Protein AF-0000000080410271 (afdb_homodimer)

Foldseek 3Di:
DDPVVQVVVQVVVCVQAAFWFWADKDCPPDVQWMKTWTDDPHWIKIKIFRHDKAKPDDDPDGDSVVRVVRVVVRGRFGFHHWDADDQARWIWTATPVRIIMIFGLEDAQAKGMKMETDPDPDHPAWMWTRGYPRDIDTGGDPDD/DDPVVQVVVQVVVCVQAAFWFWADKDCPPDVQWMKTWTDDPHWIKIKIFRHDKAKPDDDPDGDSVVRVVRVVVRGRFGFHHWDADDQARWIWTATPVRIIMIFGLEDAQAKGMKMETDPDPDHPAWMWTRGYPRDIDTGGDPDD

pLDDT: mean 91.27, std 11.1, range [31.56, 98.75]

Sequence (288 aa):
MTRTEHLEATRILQHLFNASSFVGIDFGSGPNHHLLYFKRDGNESWLSIEGPWYVHSSGPSFNEDEQLHHLVGLRRERVRSVRLTEDNPNLELTFESGSVLFVNGYHEQYESWQAGDARPLGGEHFLLVAMPQGDLAVFAEDDVMTRTEHLEATRILQHLFNASSFVGIDFGSGPNHHLLYFKRDGNESWLSIEGPWYVHSSGPSFNEDEQLHHLVGLRRERVRSVRLTEDNPNLELTFESGSVLFVNGYHEQYESWQAGDARPLGGEHFLLVAMPQGDLAVFAEDDV

Structure (mmCIF, N/CA/C/O backbone):
data_AF-0000000080410271-model_v1
#
loop_
_entity.id
_entity.type
_entity.pdbx_description
1 polymer 'General stress protein FMN-binding split barrel domain-containing protein'
#
loop_
_atom_site.group_PDB
_atom_site.id
_atom_site.type_symbol
_atom_site.label_atom_id
_atom_site.label_alt_id
_atom_site.label_comp_id
_atom_site.label_asym_id
_atom_site.label_entity_id
_atom_site.label_seq_id
_atom_site.pdbx_PDB_ins_code
_atom_site.Cartn_x
_atom_site.Cartn_y
_atom_site.Cartn_z
_atom_site.occupancy
_atom_site.B_iso_or_equiv
_atom_site.auth_seq_id
_atom_site.auth_comp_id
_atom_site.auth_asym_id
_atom_site.auth_atom_id
_atom_site.pdbx_PDB_model_num
ATOM 1 N N . MET A 1 1 ? -4.219 25.422 17.594 1 85.56 1 MET A N 1
ATOM 2 C CA . MET A 1 1 ? -3.053 24.828 18.234 1 85.56 1 MET A CA 1
ATOM 3 C C . MET A 1 1 ? -2.115 25.906 18.766 1 85.56 1 MET A C 1
ATOM 5 O O . MET A 1 1 ? -1.96 26.969 18.141 1 85.56 1 MET A O 1
ATOM 9 N N . THR A 1 2 ? -1.475 25.578 19.984 1 87.56 2 THR A N 1
ATOM 10 C CA . THR A 1 2 ? -0.532 26.516 20.578 1 87.56 2 THR A CA 1
ATOM 11 C C . THR A 1 2 ? 0.815 26.453 19.859 1 87.56 2 THR A C 1
ATOM 13 O O . THR A 1 2 ? 1.094 25.5 19.125 1 87.56 2 THR A O 1
ATOM 16 N N . ARG A 1 3 ? 1.569 27.5 20.062 1 90 3 ARG A N 1
ATOM 17 C CA . ARG A 1 3 ? 2.898 27.547 19.453 1 90 3 ARG A CA 1
ATOM 18 C C . ARG A 1 3 ? 3.762 26.391 19.953 1 90 3 ARG A C 1
ATOM 20 O O . ARG A 1 3 ? 4.52 25.797 19.188 1 90 3 ARG A O 1
ATOM 27 N N . THR A 1 4 ? 3.648 26.109 21.219 1 89.81 4 THR A N 1
ATOM 28 C CA . THR A 1 4 ? 4.43 25.031 21.797 1 89.81 4 THR A CA 1
ATOM 29 C C . THR A 1 4 ? 4.031 23.688 21.172 1 89.81 4 THR A C 1
ATOM 31 O O . THR A 1 4 ? 4.891 22.875 20.828 1 89.81 4 THR A O 1
ATOM 34 N N . GLU A 1 5 ? 2.766 23.5 21.031 1 89.56 5 GLU A N 1
ATOM 35 C CA . GLU A 1 5 ? 2.262 22.281 20.391 1 89.56 5 GLU A CA 1
ATOM 36 C C . GLU A 1 5 ? 2.754 22.188 18.953 1 89.56 5 GLU A C 1
ATOM 38 O O . GLU A 1 5 ? 3.137 21.109 18.5 1 89.56 5 GLU A O 1
ATOM 43 N N . HIS A 1 6 ? 2.688 23.281 18.281 1 94.94 6 HIS A N 1
ATOM 44 C CA . HIS A 1 6 ? 3.123 23.328 16.891 1 94.94 6 HIS A CA 1
ATOM 45 C C . HIS A 1 6 ? 4.59 22.922 16.766 1 94.94 6 HIS A C 1
ATOM 47 O O . HIS A 1 6 ? 4.949 22.141 15.883 1 94.94 6 HIS A O 1
ATOM 53 N N . LEU A 1 7 ? 5.383 23.469 17.609 1 95.19 7 LEU A N 1
ATOM 54 C CA . LEU A 1 7 ? 6.809 23.172 17.562 1 95.19 7 LEU A CA 1
ATOM 55 C C . LEU A 1 7 ? 7.074 21.703 17.875 1 95.19 7 LEU A C 1
ATOM 57 O O . LEU A 1 7 ? 7.898 21.062 17.219 1 95.19 7 LEU A O 1
ATOM 61 N N . GLU A 1 8 ? 6.43 21.25 18.875 1 94.88 8 GLU A N 1
ATOM 62 C CA . GLU A 1 8 ? 6.582 19.844 19.234 1 94.88 8 GLU A CA 1
ATOM 63 C C . GLU A 1 8 ? 6.117 18.922 18.094 1 94.88 8 GLU A C 1
ATOM 65 O O . GLU A 1 8 ? 6.809 17.969 17.75 1 94.88 8 GLU A O 1
ATOM 70 N N . ALA A 1 9 ? 4.992 19.234 17.562 1 96.69 9 ALA A N 1
ATOM 71 C CA . ALA A 1 9 ? 4.445 18.438 16.453 1 96.69 9 ALA A CA 1
ATOM 72 C C . ALA A 1 9 ? 5.387 18.453 15.258 1 96.69 9 ALA A C 1
ATOM 74 O O . ALA A 1 9 ? 5.602 17.422 14.617 1 96.69 9 ALA A O 1
ATOM 75 N N . THR A 1 10 ? 5.902 19.609 14.961 1 97.31 10 THR A N 1
ATOM 76 C CA . THR A 1 10 ? 6.824 19.734 13.844 1 97.31 10 THR A CA 1
ATOM 77 C C . THR A 1 10 ? 8.047 18.844 14.039 1 97.31 10 THR A C 1
ATOM 79 O O . THR A 1 10 ? 8.469 18.156 13.109 1 97.31 10 THR A O 1
ATOM 82 N N . ARG A 1 11 ? 8.539 18.812 15.242 1 96.69 11 ARG A N 1
ATOM 83 C CA . ARG A 1 11 ? 9.695 17.984 15.547 1 96.69 11 ARG A CA 1
ATOM 84 C C . ARG A 1 11 ? 9.367 16.5 15.344 1 96.69 11 ARG A C 1
ATOM 86 O O . ARG A 1 11 ? 10.164 15.758 14.773 1 96.69 11 ARG A O 1
ATOM 93 N N . ILE A 1 12 ? 8.25 16.109 15.797 1 96.06 12 ILE A N 1
ATOM 94 C CA . ILE A 1 12 ? 7.832 14.719 15.68 1 96.06 12 ILE A CA 1
ATOM 95 C C . ILE A 1 12 ? 7.641 14.359 14.211 1 96.06 12 ILE A C 1
ATOM 97 O O . ILE A 1 12 ? 8.094 13.312 13.758 1 96.06 12 ILE A O 1
ATOM 101 N N . LEU A 1 13 ? 7.008 15.211 13.453 1 97.88 13 LEU A N 1
ATOM 102 C CA . LEU A 1 13 ? 6.77 14.969 12.039 1 97.88 13 LEU A CA 1
ATOM 103 C C . LEU A 1 13 ? 8.086 14.844 11.281 1 97.88 13 LEU A C 1
ATOM 105 O O . LEU A 1 13 ? 8.219 13.992 10.391 1 97.88 13 LEU A O 1
ATOM 109 N N . GLN A 1 14 ? 9 15.703 11.633 1 97.88 14 GLN A N 1
ATOM 110 C CA . GLN A 1 14 ? 10.312 15.617 11.016 1 97.88 14 GLN A CA 1
ATOM 111 C C . GLN A 1 14 ? 11 14.297 11.352 1 97.88 14 GLN A C 1
ATOM 113 O O . GLN A 1 14 ? 11.633 13.68 10.492 1 97.88 14 GLN A O 1
ATOM 118 N N . HIS A 1 15 ? 10.852 13.922 12.57 1 95.5 15 HIS A N 1
ATOM 119 C CA . HIS A 1 15 ? 11.406 12.641 12.992 1 95.5 15 HIS A CA 1
ATOM 120 C C . HIS A 1 15 ? 10.781 11.492 12.211 1 95.5 15 HIS A C 1
ATOM 122 O O . HIS A 1 15 ? 11.477 10.562 11.797 1 95.5 15 HIS A O 1
ATOM 128 N N . LEU A 1 16 ? 9.523 11.57 11.992 1 95.81 16 LEU A N 1
ATOM 129 C CA . LEU A 1 16 ? 8.781 10.492 11.344 1 95.81 16 LEU A CA 1
ATOM 130 C C . LEU A 1 16 ? 9.094 10.438 9.852 1 95.81 16 LEU A C 1
ATOM 132 O O . LEU A 1 16 ? 9.234 9.352 9.289 1 95.81 16 LEU A O 1
ATOM 136 N N . PHE A 1 17 ? 9.25 11.602 9.172 1 98.06 17 PHE A N 1
ATOM 137 C CA . PHE A 1 17 ? 9.109 11.547 7.719 1 98.06 17 PHE A CA 1
ATOM 138 C C . PHE A 1 17 ? 10.367 12.047 7.027 1 98.06 17 PHE A C 1
ATOM 140 O O . PHE A 1 17 ? 10.641 11.68 5.883 1 98.06 17 PHE A O 1
ATOM 147 N N . ASN A 1 18 ? 11.172 12.938 7.734 1 98 18 ASN A N 1
ATOM 148 C CA . ASN A 1 18 ? 12.383 13.406 7.066 1 98 18 ASN A CA 1
ATOM 149 C C . ASN A 1 18 ? 13.297 12.25 6.672 1 98 18 ASN A C 1
ATOM 151 O O . ASN A 1 18 ? 13.531 11.344 7.469 1 98 18 ASN A O 1
ATOM 155 N N . ALA A 1 19 ? 13.719 12.242 5.426 1 98.31 19 ALA A N 1
ATOM 156 C CA . ALA A 1 19 ? 14.656 11.289 4.844 1 98.31 19 ALA A CA 1
ATOM 157 C C . ALA A 1 19 ? 14.031 9.906 4.719 1 98.31 19 ALA A C 1
ATOM 159 O O . ALA A 1 19 ? 14.711 8.938 4.359 1 98.31 19 ALA A O 1
ATOM 160 N N . SER A 1 20 ? 12.773 9.766 5.098 1 97.88 20 SER A N 1
ATOM 161 C CA . SER A 1 20 ? 12.094 8.5 4.863 1 97.88 20 SER A CA 1
ATOM 162 C C . SER A 1 20 ? 11.602 8.391 3.42 1 97.88 20 SER A C 1
ATOM 164 O O . SER A 1 20 ? 11.422 9.398 2.744 1 97.88 20 SER A O 1
ATOM 166 N N . SER A 1 21 ? 11.445 7.184 2.934 1 98.44 21 SER A N 1
ATOM 167 C CA . SER A 1 21 ? 10.969 6.922 1.579 1 98.44 21 SER A CA 1
ATOM 168 C C . SER A 1 21 ? 9.516 6.477 1.581 1 98.44 21 SER A C 1
ATOM 170 O O . SER A 1 21 ? 9.094 5.715 2.455 1 98.44 21 SER A O 1
ATOM 172 N N . PHE A 1 22 ? 8.781 6.977 0.653 1 98.5 22 PHE A N 1
ATOM 173 C CA . PHE A 1 22 ? 7.418 6.504 0.443 1 98.5 22 PHE A CA 1
ATOM 174 C C . PHE A 1 22 ? 7.418 5.09 -0.128 1 98.5 22 PHE A C 1
ATOM 176 O O . PHE A 1 22 ? 7.859 4.871 -1.258 1 98.5 22 PHE A O 1
ATOM 183 N N . VAL A 1 23 ? 6.793 4.098 0.671 1 96.81 23 VAL A N 1
ATOM 184 C CA . VAL A 1 23 ? 7.059 2.719 0.272 1 96.81 23 VAL A CA 1
ATOM 185 C C . VAL A 1 23 ? 5.742 1.99 0.016 1 96.81 23 VAL A C 1
ATOM 187 O O . VAL A 1 23 ? 5.73 0.903 -0.565 1 96.81 23 VAL A O 1
ATOM 190 N N . GLY A 1 24 ? 4.645 2.604 0.423 1 96.75 24 GLY A N 1
ATOM 191 C CA . GLY A 1 24 ? 3.418 1.845 0.232 1 96.75 24 GLY A CA 1
ATOM 192 C C . GLY A 1 24 ? 2.166 2.652 0.514 1 96.75 24 GLY A C 1
ATOM 193 O O . GLY A 1 24 ? 2.242 3.756 1.06 1 96.75 24 GLY A O 1
ATOM 194 N N . ILE A 1 25 ? 1.014 2.012 0.131 1 97.12 25 ILE A N 1
ATOM 195 C CA . ILE A 1 25 ? -0.273 2.678 0.305 1 97.12 25 ILE A CA 1
ATOM 196 C C . ILE A 1 25 ? -1.363 1.637 0.552 1 97.12 25 ILE A C 1
ATOM 198 O O . ILE A 1 25 ? -1.35 0.56 -0.049 1 97.12 25 ILE A O 1
ATOM 202 N N . ASP A 1 26 ? -2.158 1.875 1.492 1 96.31 26 ASP A N 1
ATOM 203 C CA . ASP A 1 26 ? -3.479 1.271 1.634 1 96.31 26 ASP A CA 1
ATOM 204 C C . ASP A 1 26 ? -4.566 2.199 1.104 1 96.31 26 ASP A C 1
ATOM 206 O O . ASP A 1 26 ? -4.695 3.34 1.557 1 96.31 26 ASP A O 1
ATOM 210 N N . PHE A 1 27 ? -5.406 1.769 0.17 1 97.12 27 PHE A N 1
ATOM 211 C CA . PHE A 1 27 ? -6.352 2.607 -0.555 1 97.12 27 PHE A CA 1
ATOM 212 C C . PHE A 1 27 ? -7.59 2.883 0.289 1 97.12 27 PHE A C 1
ATOM 214 O O . PHE A 1 27 ? -8.422 3.717 -0.073 1 97.12 27 PHE A O 1
ATOM 221 N N . GLY A 1 28 ? -7.727 2.215 1.373 1 93.12 28 GLY A N 1
ATOM 222 C CA . GLY A 1 28 ? -8.922 2.367 2.193 1 93.12 28 GLY A CA 1
ATOM 223 C C . GLY A 1 28 ? -10.172 1.82 1.533 1 93.12 28 GLY A C 1
ATOM 224 O O . GLY A 1 28 ? -10.109 1.248 0.444 1 93.12 28 GLY A O 1
ATOM 225 N N . SER A 1 29 ? -11.25 2.02 2.203 1 92.38 29 SER A N 1
ATOM 226 C CA . SER A 1 29 ? -12.516 1.479 1.722 1 92.38 29 SER A CA 1
ATOM 227 C C . SER A 1 29 ? -13.141 2.389 0.67 1 92.38 29 SER A C 1
ATOM 229 O O . SER A 1 29 ? -14.07 1.989 -0.03 1 92.38 29 SER A O 1
ATOM 231 N N . GLY A 1 30 ? -12.625 3.551 0.573 1 93.38 30 GLY A N 1
ATOM 232 C CA . GLY A 1 30 ? -13.125 4.535 -0.372 1 93.38 30 GLY A CA 1
ATOM 233 C C . GLY A 1 30 ? -12.133 5.645 -0.659 1 93.38 30 GLY A C 1
ATOM 234 O O . GLY A 1 30 ? -11.016 5.637 -0.136 1 93.38 30 GLY A O 1
ATOM 235 N N . PRO A 1 31 ? -12.516 6.57 -1.487 1 92.94 31 PRO A N 1
ATOM 236 C CA . PRO A 1 31 ? -11.578 7.594 -1.953 1 92.94 31 PRO A CA 1
ATOM 237 C C . PRO A 1 31 ? -11.242 8.625 -0.875 1 92.94 31 PRO A C 1
ATOM 239 O O . PRO A 1 31 ? -10.352 9.461 -1.067 1 92.94 31 PRO A O 1
ATOM 242 N N . ASN A 1 32 ? -11.883 8.523 0.302 1 90.69 32 ASN A N 1
ATOM 243 C CA . ASN A 1 32 ? -11.711 9.562 1.307 1 90.69 32 ASN A CA 1
ATOM 244 C C . ASN A 1 32 ? -10.711 9.148 2.379 1 90.69 32 ASN A C 1
ATOM 246 O O . ASN A 1 32 ? -10.438 9.906 3.309 1 90.69 32 ASN A O 1
ATOM 250 N N . HIS A 1 33 ? -10.211 8.031 2.264 1 95.12 33 HIS A N 1
ATOM 251 C CA . HIS A 1 33 ? -9.25 7.555 3.256 1 95.12 33 HIS A CA 1
ATOM 252 C C . HIS A 1 33 ? -8.109 6.797 2.596 1 95.12 33 HIS A C 1
ATOM 254 O O . HIS A 1 33 ? -8.336 5.855 1.83 1 95.12 33 HIS A O 1
ATOM 260 N N . HIS A 1 34 ? -6.895 7.188 2.881 1 96.81 34 HIS A N 1
ATOM 261 C CA . HIS A 1 34 ? -5.684 6.512 2.42 1 96.81 34 HIS A CA 1
ATOM 262 C C . HIS A 1 34 ? -4.648 6.418 3.535 1 96.81 34 HIS A C 1
ATOM 264 O O . HIS A 1 34 ? -4.512 7.344 4.34 1 96.81 34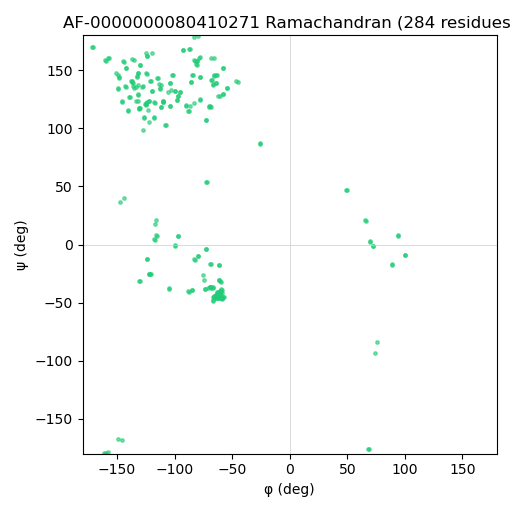 HIS A O 1
ATOM 270 N N . LEU A 1 35 ? -4.031 5.348 3.58 1 96.62 35 LEU A N 1
ATOM 271 C CA . LEU A 1 35 ? -2.912 5.156 4.496 1 96.62 35 LEU A CA 1
ATOM 272 C C . LEU A 1 35 ? -1.601 5.023 3.73 1 96.62 35 LEU A C 1
ATOM 274 O O . LEU A 1 35 ? -1.47 4.156 2.861 1 96.62 35 LEU A O 1
ATOM 278 N N . LEU A 1 36 ? -0.707 5.938 3.982 1 97.06 36 LEU A N 1
ATOM 279 C CA . LEU A 1 36 ? 0.602 5.93 3.338 1 97.06 36 LEU A CA 1
ATOM 280 C C . LEU A 1 36 ? 1.67 5.387 4.281 1 97.06 36 LEU A C 1
ATOM 282 O O . LEU A 1 36 ? 1.647 5.676 5.48 1 97.06 36 LEU A O 1
ATOM 286 N N . TYR A 1 37 ? 2.633 4.699 3.719 1 96.12 37 TYR A N 1
ATOM 287 C CA . TYR A 1 37 ? 3.705 4.102 4.508 1 96.12 37 TYR A CA 1
ATOM 288 C C . TYR A 1 37 ? 5.066 4.625 4.062 1 96.12 37 TYR A C 1
ATOM 290 O O . TYR A 1 37 ? 5.32 4.77 2.863 1 96.12 37 TYR A O 1
ATOM 298 N N . PHE A 1 38 ? 5.879 4.84 5.078 1 96.81 38 PHE A N 1
ATOM 299 C CA . PHE A 1 38 ? 7.234 5.332 4.867 1 96.81 38 PHE A CA 1
ATOM 300 C C . PHE A 1 38 ? 8.242 4.484 5.629 1 96.81 38 PHE A C 1
ATOM 302 O O . PHE A 1 38 ? 7.898 3.842 6.621 1 96.81 38 PHE A O 1
ATOM 309 N N . LYS A 1 39 ? 9.445 4.496 5.105 1 95.81 39 LYS A N 1
ATOM 310 C CA . LYS A 1 39 ? 10.5 3.709 5.734 1 95.81 39 LYS A CA 1
ATOM 311 C C . LYS A 1 39 ? 11.836 4.445 5.68 1 95.81 39 LYS A C 1
ATOM 313 O O . LYS A 1 39 ? 12.172 5.059 4.664 1 95.81 39 LYS A O 1
ATOM 318 N N . ARG A 1 40 ? 12.477 4.395 6.777 1 95.06 40 ARG A N 1
ATOM 319 C CA . ARG A 1 40 ? 13.844 4.902 6.871 1 95.06 40 ARG A CA 1
ATOM 320 C C . ARG A 1 40 ? 14.711 3.992 7.738 1 95.06 40 ARG A C 1
ATOM 322 O O . ARG A 1 40 ? 14.477 3.871 8.945 1 95.06 40 ARG A O 1
ATOM 329 N N . ASP A 1 41 ? 15.68 3.377 7.227 1 90.75 41 ASP A N 1
ATOM 330 C CA . ASP A 1 41 ? 16.641 2.559 7.953 1 90.75 41 ASP A CA 1
ATOM 331 C C . ASP A 1 41 ? 15.938 1.567 8.875 1 90.75 41 ASP A C 1
ATOM 333 O O . ASP A 1 41 ? 16.25 1.482 10.062 1 90.75 41 ASP A O 1
ATOM 337 N N . GLY A 1 42 ? 14.961 0.897 8.375 1 86.12 42 GLY A N 1
ATOM 338 C CA . GLY A 1 42 ? 14.281 -0.141 9.133 1 86.12 42 GLY A CA 1
ATOM 339 C C . GLY A 1 42 ? 13.125 0.387 9.961 1 86.12 42 GLY A C 1
ATOM 340 O O . GLY A 1 42 ? 12.281 -0.386 10.43 1 86.12 42 GLY A O 1
ATOM 341 N N . ASN A 1 43 ? 13.117 1.692 10.172 1 89.38 43 ASN A N 1
ATOM 342 C CA . ASN A 1 43 ? 12.008 2.305 10.898 1 89.38 43 ASN A CA 1
ATOM 343 C C . ASN A 1 43 ? 10.844 2.635 9.969 1 89.38 43 ASN A C 1
ATOM 345 O O . ASN A 1 43 ? 11.047 3.084 8.844 1 89.38 43 ASN A O 1
ATOM 349 N N . GLU A 1 44 ? 9.633 2.367 10.516 1 92.31 44 GLU A N 1
ATOM 350 C CA . GLU A 1 44 ? 8.453 2.609 9.695 1 92.31 44 GLU A CA 1
ATOM 351 C C . GLU A 1 44 ? 7.594 3.727 10.281 1 92.31 44 GLU A C 1
ATOM 353 O O . GLU A 1 44 ? 7.543 3.908 11.5 1 92.31 44 GLU A O 1
ATOM 358 N N . SER A 1 45 ? 7.043 4.496 9.477 1 95.06 45 SER A N 1
ATOM 359 C CA . SER A 1 45 ? 6.062 5.516 9.828 1 95.06 45 SER A CA 1
ATOM 360 C C . SER A 1 45 ? 4.887 5.516 8.859 1 95.06 45 SER A C 1
ATOM 362 O O . SER A 1 45 ? 4.965 4.914 7.785 1 95.06 45 SER A O 1
ATOM 364 N N . TRP A 1 46 ? 3.811 6.074 9.352 1 96.5 46 TRP A N 1
ATOM 365 C CA . TRP A 1 46 ? 2.623 6.055 8.5 1 96.5 46 TRP A CA 1
ATOM 366 C C . TRP A 1 46 ? 1.841 7.355 8.625 1 96.5 46 TRP A C 1
ATOM 368 O O . TRP A 1 46 ? 1.998 8.094 9.602 1 96.5 46 TRP A O 1
ATOM 378 N N . LEU A 1 47 ? 1.154 7.691 7.594 1 96.88 47 LEU A N 1
ATOM 379 C CA . LEU A 1 47 ? 0.252 8.836 7.492 1 96.88 47 LEU A CA 1
ATOM 380 C C . LEU A 1 47 ? -1.13 8.398 7.02 1 96.88 47 LEU A C 1
ATOM 382 O O . LEU A 1 47 ? -1.28 7.91 5.895 1 96.88 47 LEU A O 1
ATOM 386 N N . SER A 1 48 ? -2.088 8.453 7.938 1 96.25 48 SER A N 1
ATOM 387 C CA . SER A 1 48 ? -3.484 8.195 7.594 1 96.25 48 SER A CA 1
ATOM 388 C C . SER A 1 48 ? -4.195 9.484 7.188 1 96.25 48 SER A C 1
ATOM 390 O O . SER A 1 48 ? -4.293 10.422 7.977 1 96.25 48 SER A O 1
ATOM 392 N N . ILE A 1 49 ? -4.676 9.5 5.984 1 97.06 49 ILE A N 1
ATOM 393 C CA . ILE A 1 49 ? -5.293 10.711 5.457 1 97.06 49 ILE A CA 1
ATOM 394 C C . ILE A 1 49 ? -6.801 10.508 5.32 1 97.06 49 ILE A C 1
ATOM 396 O O . ILE A 1 49 ? -7.246 9.586 4.637 1 97.06 49 ILE A O 1
ATOM 400 N N . GLU A 1 50 ? -7.648 11.305 5.922 1 93.88 50 GLU A N 1
ATOM 401 C CA . GLU A 1 50 ? -9.102 11.188 5.902 1 93.88 50 GLU A CA 1
ATOM 402 C C . GLU A 1 50 ? -9.742 12.398 5.23 1 93.88 50 GLU A C 1
ATOM 404 O O . GLU A 1 50 ? -10.953 12.609 5.344 1 93.88 50 GLU A O 1
ATOM 409 N N . GLY A 1 51 ? -9.055 13.156 4.488 1 83.06 51 GLY A N 1
ATOM 410 C CA . GLY A 1 51 ? -9.508 14.336 3.768 1 83.06 51 GLY A CA 1
ATOM 411 C C . GLY A 1 51 ? -8.805 14.531 2.439 1 83.06 51 GLY A C 1
ATOM 412 O O . GLY A 1 51 ? -8.203 13.594 1.903 1 83.06 51 GLY A O 1
ATOM 413 N N . PRO A 1 52 ? -9.008 15.688 1.885 1 86.75 52 PRO A N 1
ATOM 414 C CA . PRO A 1 52 ? -8.375 15.953 0.59 1 86.75 52 PRO A CA 1
ATOM 415 C C . PRO A 1 52 ? -6.855 16.047 0.682 1 86.75 52 PRO A C 1
ATOM 417 O O . PRO A 1 52 ? -6.316 16.484 1.699 1 86.75 52 PRO A O 1
ATOM 420 N N . TRP A 1 53 ? -6.254 15.531 -0.279 1 94.5 53 TRP A N 1
ATOM 421 C CA . TRP A 1 53 ? -4.809 15.656 -0.455 1 94.5 53 TRP A CA 1
ATOM 422 C C . TRP A 1 53 ? -4.449 15.773 -1.933 1 94.5 53 TRP A C 1
ATOM 424 O O . TRP A 1 53 ? -5.258 15.438 -2.803 1 94.5 53 TRP A O 1
ATOM 434 N N . TYR A 1 54 ? -3.289 16.344 -2.221 1 94.62 54 TYR A N 1
ATOM 435 C CA . TYR A 1 54 ? -2.857 16.438 -3.611 1 94.62 54 TYR A CA 1
ATOM 436 C C . TYR A 1 54 ? -1.338 16.391 -3.715 1 94.62 54 TYR A C 1
ATOM 438 O O . TYR A 1 54 ? -0.636 16.781 -2.777 1 94.62 54 TYR A O 1
ATOM 446 N N . VAL A 1 55 ? -0.993 15.781 -4.789 1 93.69 55 VAL A N 1
ATOM 447 C CA . VAL A 1 55 ? 0.394 15.883 -5.23 1 93.69 55 VAL A CA 1
ATOM 448 C C . VAL A 1 55 ? 0.494 16.859 -6.395 1 93.69 55 VAL A C 1
ATOM 450 O O . VAL A 1 55 ? -0.238 16.75 -7.379 1 93.69 55 VAL A O 1
ATOM 453 N N . HIS A 1 56 ? 1.51 17.875 -6.402 1 82.56 56 HIS A N 1
ATOM 454 C CA . HIS A 1 56 ? 1.719 18.922 -7.391 1 82.56 56 HIS A CA 1
ATOM 455 C C . HIS A 1 56 ? 0.663 20.016 -7.266 1 82.56 56 HIS A C 1
ATOM 457 O O . HIS A 1 56 ? 0.916 21.062 -6.664 1 82.56 56 HIS A O 1
ATOM 463 N N . SER A 1 57 ? -0.388 19.891 -8.016 1 73.12 57 SER A N 1
ATOM 464 C CA . SER A 1 57 ? -1.364 20.969 -7.918 1 73.12 57 SER A CA 1
ATOM 465 C C . SER A 1 57 ? -2.775 20.422 -7.73 1 73.12 57 SER A C 1
ATOM 467 O O . SER A 1 57 ? -3.064 19.281 -8.109 1 73.12 57 SER A O 1
ATOM 469 N N . SER A 1 58 ? -3.426 21.156 -6.801 1 66.5 58 SER A N 1
ATOM 470 C CA . SER A 1 58 ? -4.812 20.812 -6.516 1 66.5 58 SER A CA 1
ATOM 471 C C . SER A 1 58 ? -5.766 21.453 -7.516 1 66.5 58 SER A C 1
ATOM 473 O O . SER A 1 58 ? -5.586 22.625 -7.887 1 66.5 58 SER A O 1
ATOM 475 N N . GLY A 1 59 ? -6.449 20.625 -8.109 1 68.56 59 GLY A N 1
ATOM 476 C CA . GLY A 1 59 ? -7.582 21.125 -8.859 1 68.56 59 GLY A CA 1
ATOM 477 C C . GLY A 1 59 ? -8.789 21.422 -7.996 1 68.56 59 GLY A C 1
ATOM 478 O O . GLY A 1 59 ? -8.727 21.297 -6.773 1 68.56 59 GLY A O 1
ATOM 479 N N . PRO A 1 60 ? -9.82 21.891 -8.648 1 69.81 60 PRO A N 1
ATOM 480 C CA . PRO A 1 60 ? -11.023 22.281 -7.91 1 69.81 60 PRO A CA 1
ATOM 481 C C . PRO A 1 60 ? -11.633 21.125 -7.121 1 69.81 60 PRO A C 1
ATOM 483 O O . PRO A 1 60 ? -12.203 21.328 -6.047 1 69.81 60 PRO A O 1
ATOM 486 N N . SER A 1 61 ? -11.555 20.047 -7.762 1 81.44 61 SER A N 1
ATOM 487 C CA . SER A 1 61 ? -12.086 18.875 -7.078 1 81.44 61 SER A CA 1
ATOM 488 C C . SER A 1 61 ? -11.039 17.766 -6.98 1 81.44 61 SER A C 1
ATOM 490 O O . SER A 1 61 ? -10.18 17.641 -7.852 1 81.44 61 SER A O 1
ATOM 492 N N . PHE A 1 62 ? -11.227 17.125 -5.895 1 84.94 62 PHE A N 1
ATOM 493 C CA . PHE A 1 62 ? -10.32 16 -5.695 1 84.94 62 PHE A CA 1
ATOM 494 C C . PHE A 1 62 ? -10.625 14.891 -6.684 1 84.94 62 PHE A C 1
ATOM 496 O O . PHE A 1 62 ? -11.758 14.414 -6.766 1 84.94 62 PHE A O 1
ATOM 503 N N . ASN A 1 63 ? -9.68 14.555 -7.5 1 91.31 63 ASN A N 1
ATOM 504 C CA . ASN A 1 63 ? -9.719 13.406 -8.398 1 91.31 63 ASN A CA 1
ATOM 505 C C . ASN A 1 63 ? -8.766 12.305 -7.941 1 91.31 63 ASN A C 1
ATOM 507 O O . ASN A 1 63 ? -7.551 12.422 -8.109 1 91.31 63 ASN A O 1
ATOM 511 N N . GLU A 1 64 ? -9.297 11.258 -7.344 1 94 64 GLU A N 1
ATOM 512 C CA . GLU A 1 64 ? -8.492 10.211 -6.723 1 94 64 GLU A CA 1
ATOM 513 C C . GLU A 1 64 ? -7.531 9.586 -7.727 1 94 64 GLU A C 1
ATOM 515 O O . GLU A 1 64 ? -6.355 9.375 -7.418 1 94 64 GLU A O 1
ATOM 520 N N . ASP A 1 65 ? -8.055 9.258 -9 1 93.62 65 ASP A N 1
ATOM 521 C CA . ASP A 1 65 ? -7.223 8.586 -10 1 93.62 65 ASP A CA 1
ATOM 522 C C . ASP A 1 65 ? -5.992 9.43 -10.344 1 93.62 65 ASP A C 1
ATOM 524 O O . ASP A 1 65 ? -4.875 8.914 -10.375 1 93.62 65 ASP A O 1
ATOM 528 N N . GLU A 1 66 ? -6.266 10.578 -10.523 1 92.88 66 GLU A N 1
ATOM 529 C CA . GLU A 1 66 ? -5.18 11.484 -10.891 1 92.88 66 GLU A CA 1
ATOM 530 C C . GLU A 1 66 ? -4.176 11.625 -9.75 1 92.88 66 GLU A C 1
ATOM 532 O O . GLU A 1 66 ? -2.963 11.57 -9.969 1 92.88 66 GLU A O 1
ATOM 537 N N . GLN A 1 67 ? -4.688 11.812 -8.531 1 95.19 67 GLN A N 1
ATOM 538 C CA . GLN A 1 67 ? -3.807 12.039 -7.395 1 95.19 67 GLN A CA 1
ATOM 539 C C . GLN A 1 67 ? -3.016 10.781 -7.051 1 95.19 67 GLN A C 1
ATOM 541 O O . GLN A 1 67 ? -1.832 10.859 -6.715 1 95.19 67 GLN A O 1
ATOM 546 N N . LEU A 1 68 ? -3.643 9.641 -7.199 1 96.19 68 LEU A N 1
ATOM 547 C CA . LEU A 1 68 ? -2.934 8.391 -6.961 1 96.19 68 LEU A CA 1
ATOM 548 C C . LEU A 1 68 ? -1.842 8.18 -8 1 96.19 68 LEU A C 1
ATOM 550 O O . LEU A 1 68 ? -0.773 7.648 -7.691 1 96.19 68 LEU A O 1
ATOM 554 N N . HIS A 1 69 ? -2.131 8.586 -9.234 1 94.81 69 HIS A N 1
ATOM 555 C CA . HIS A 1 69 ? -1.107 8.484 -10.273 1 94.81 69 HIS A CA 1
ATOM 556 C C . HIS A 1 69 ? 0.133 9.289 -9.898 1 94.81 69 HIS A C 1
ATOM 558 O O . HIS A 1 69 ? 1.255 8.781 -9.984 1 94.81 69 HIS A O 1
ATOM 564 N N . HIS A 1 70 ? -0.097 10.461 -9.445 1 95.44 70 HIS A N 1
ATOM 565 C CA . HIS A 1 70 ? 1.016 11.312 -9.031 1 95.44 70 HIS A CA 1
ATOM 566 C C . HIS A 1 70 ? 1.731 10.727 -7.816 1 95.44 70 HIS A C 1
ATOM 568 O O . HIS A 1 70 ? 2.963 10.703 -7.77 1 95.44 70 HIS A O 1
ATOM 574 N N . LEU A 1 71 ? 0.976 10.289 -6.879 1 97 71 LEU A N 1
ATOM 575 C CA . LEU A 1 71 ? 1.544 9.781 -5.637 1 97 71 LEU A CA 1
ATOM 576 C C . LEU A 1 71 ? 2.393 8.539 -5.895 1 97 71 LEU A C 1
ATOM 578 O O . LEU A 1 71 ? 3.506 8.422 -5.375 1 97 71 LEU A O 1
ATOM 582 N N . VAL A 1 72 ? 1.849 7.633 -6.688 1 96.81 72 VAL A N 1
ATOM 583 C CA . VAL A 1 72 ? 2.576 6.41 -7.016 1 96.81 72 VAL A CA 1
ATOM 584 C C . VAL A 1 72 ? 3.869 6.762 -7.75 1 96.81 72 VAL A C 1
ATOM 586 O O . VAL A 1 72 ? 4.883 6.078 -7.59 1 96.81 72 VAL A O 1
ATOM 589 N N . GLY A 1 73 ? 3.824 7.84 -8.469 1 96.75 73 GLY A N 1
ATOM 590 C CA . GLY A 1 73 ? 5.035 8.328 -9.109 1 96.75 73 GLY A CA 1
ATOM 591 C C . GLY A 1 73 ? 6.129 8.688 -8.125 1 96.75 73 GLY A C 1
ATOM 592 O O . GLY A 1 73 ? 7.297 8.797 -8.492 1 96.75 73 GLY A O 1
ATOM 593 N N . LEU A 1 74 ? 5.781 8.859 -6.895 1 97.88 74 LEU A N 1
ATOM 594 C CA . LEU A 1 74 ? 6.734 9.242 -5.859 1 97.88 74 LEU A CA 1
ATOM 595 C C . LEU A 1 74 ? 7.223 8.016 -5.09 1 97.88 74 LEU A C 1
ATOM 597 O O . LEU A 1 74 ? 7.973 8.141 -4.121 1 97.88 74 LEU A O 1
ATOM 601 N N . ARG A 1 75 ? 6.867 6.82 -5.523 1 98.38 75 ARG A N 1
ATOM 602 C CA . ARG A 1 75 ? 7.242 5.594 -4.824 1 98.38 75 ARG A CA 1
ATOM 603 C C . ARG A 1 75 ? 8.75 5.52 -4.625 1 98.38 75 ARG A C 1
ATOM 605 O O . ARG A 1 75 ? 9.523 5.871 -5.523 1 98.38 75 ARG A O 1
ATOM 612 N N . ARG A 1 76 ? 9.18 5.191 -3.518 1 98.31 76 ARG A N 1
ATOM 613 C CA . ARG A 1 76 ? 10.562 4.957 -3.105 1 98.31 76 ARG A CA 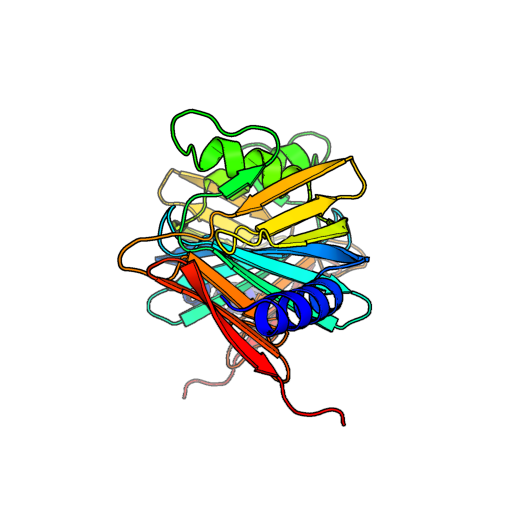1
ATOM 614 C C . ARG A 1 76 ? 11.336 6.27 -3.016 1 98.31 76 ARG A C 1
ATOM 616 O O . ARG A 1 76 ? 12.523 6.273 -2.672 1 98.31 76 ARG A O 1
ATOM 623 N N . GLU A 1 77 ? 10.664 7.398 -3.344 1 98.31 77 GLU A N 1
ATOM 624 C CA . GLU A 1 77 ? 11.352 8.68 -3.225 1 98.31 77 GLU A CA 1
ATOM 625 C C . GLU A 1 77 ? 11.414 9.141 -1.771 1 98.31 77 GLU A C 1
ATOM 627 O O . GLU A 1 77 ? 10.461 8.953 -1.015 1 98.31 77 GLU A O 1
ATOM 632 N N . ARG A 1 78 ? 12.508 9.773 -1.441 1 98.56 78 ARG A N 1
ATOM 633 C CA . ARG A 1 78 ? 12.719 10.227 -0.072 1 98.56 78 ARG A CA 1
ATOM 634 C C . ARG A 1 78 ? 12.062 11.586 0.163 1 98.56 78 ARG A C 1
ATOM 636 O O . ARG A 1 78 ? 12.07 12.445 -0.721 1 98.56 78 ARG A O 1
ATOM 643 N N . VAL A 1 79 ? 11.578 11.758 1.381 1 98.75 79 VAL A N 1
ATOM 644 C CA . VAL A 1 79 ? 11.078 13.055 1.822 1 98.75 79 VAL A CA 1
ATOM 645 C C . VAL A 1 79 ? 12.25 13.969 2.182 1 98.75 79 VAL A C 1
ATOM 647 O O . VAL A 1 79 ? 13.094 13.609 3.008 1 98.75 79 VAL A O 1
ATOM 650 N N . ARG A 1 80 ? 12.266 15.102 1.551 1 98.69 80 ARG A N 1
ATOM 651 C CA . ARG A 1 80 ? 13.32 16.078 1.806 1 98.69 80 ARG A CA 1
ATOM 652 C C . ARG A 1 80 ? 12.977 16.953 3.016 1 98.69 80 ARG A C 1
ATOM 654 O O . ARG A 1 80 ? 13.859 17.266 3.816 1 98.69 80 ARG A O 1
ATOM 661 N N . SER A 1 81 ? 11.719 17.312 3.141 1 98.38 81 SER A N 1
ATOM 662 C CA . SER A 1 81 ? 11.344 18.188 4.246 1 98.38 81 SER A CA 1
ATOM 663 C C . SER A 1 81 ? 9.859 18.062 4.574 1 98.38 81 SER A C 1
ATOM 665 O O . SER A 1 81 ? 9.078 17.562 3.76 1 98.38 81 SER A O 1
ATOM 667 N N . VAL A 1 82 ? 9.547 18.484 5.77 1 98.38 82 VAL A N 1
ATOM 668 C CA . VAL A 1 82 ? 8.18 18.438 6.289 1 98.38 82 VAL A CA 1
ATOM 669 C C . VAL A 1 82 ? 7.785 19.828 6.816 1 98.38 82 VAL A C 1
ATOM 671 O O . VAL A 1 82 ? 8.578 20.484 7.488 1 98.38 82 VAL A O 1
ATOM 674 N N . ARG A 1 83 ? 6.562 20.203 6.457 1 97.56 83 ARG A N 1
ATOM 675 C CA . ARG A 1 83 ? 6.043 21.484 6.957 1 97.56 83 ARG A CA 1
ATOM 676 C C . ARG A 1 83 ? 4.637 21.312 7.52 1 97.56 83 ARG A C 1
ATOM 678 O O . ARG A 1 83 ? 3.783 20.688 6.891 1 97.56 83 ARG A O 1
ATOM 685 N N . LEU A 1 84 ? 4.422 21.781 8.711 1 97.81 84 LEU A N 1
ATOM 686 C CA . LEU A 1 84 ? 3.117 21.891 9.352 1 97.81 84 LEU A CA 1
ATOM 687 C C . LEU A 1 84 ? 2.705 23.359 9.484 1 97.81 84 LEU A C 1
ATOM 689 O O . LEU A 1 84 ? 3.43 24.156 10.07 1 97.81 84 LEU A O 1
ATOM 693 N N . THR A 1 85 ? 1.567 23.703 8.938 1 95.06 85 THR A N 1
ATOM 694 C CA . THR A 1 85 ? 1.179 25.094 8.992 1 95.06 85 THR A CA 1
ATOM 695 C C . THR A 1 85 ? 0.577 25.438 10.352 1 95.06 85 THR A C 1
ATOM 697 O O . THR A 1 85 ? -0.033 24.594 11 1 95.06 85 THR A O 1
ATOM 700 N N . GLU A 1 86 ? 0.572 26.719 10.773 1 89.44 86 GLU A N 1
ATOM 701 C CA . GLU A 1 86 ? 0.207 27.156 12.117 1 89.44 86 GLU A CA 1
ATOM 702 C C . GLU A 1 86 ? -1.296 27.391 12.234 1 89.44 86 GLU A C 1
ATOM 704 O O . GLU A 1 86 ? -1.899 27.094 13.266 1 89.44 86 GLU A O 1
ATOM 709 N N . ASP A 1 87 ? -1.879 27.953 11.266 1 89.88 87 ASP A N 1
ATOM 710 C CA . ASP A 1 87 ? -3.295 28.297 11.352 1 89.88 87 ASP A CA 1
ATOM 711 C C . ASP A 1 87 ? -4.164 27.047 11.406 1 89.88 87 ASP A C 1
ATOM 713 O O . ASP A 1 87 ? -5.074 26.953 12.234 1 89.88 87 ASP A O 1
ATOM 717 N N . ASN A 1 88 ? -3.898 26.141 10.539 1 92.94 88 ASN A N 1
ATOM 718 C CA . ASN A 1 88 ? -4.465 24.797 10.508 1 92.94 88 ASN A CA 1
ATOM 719 C C . ASN A 1 88 ? -3.385 23.734 10.305 1 92.94 88 ASN A C 1
ATOM 721 O O . ASN A 1 88 ? -2.359 24 9.68 1 92.94 88 ASN A O 1
ATOM 725 N N . PRO A 1 89 ? -3.576 22.625 10.938 1 95.75 89 PRO A N 1
ATOM 726 C CA . PRO A 1 89 ? -2.51 21.625 10.828 1 95.75 89 PRO A CA 1
ATOM 727 C C . PRO A 1 89 ? -2.438 20.984 9.445 1 95.75 89 PRO A C 1
ATOM 729 O O . PRO A 1 89 ? -2.48 19.75 9.328 1 95.75 89 PRO A O 1
ATOM 732 N N . ASN A 1 90 ? -2.346 21.812 8.406 1 96.12 90 ASN A N 1
ATOM 733 C CA . ASN A 1 90 ? -1.996 21.297 7.086 1 96.12 90 ASN A CA 1
ATOM 734 C C . ASN A 1 90 ? -0.588 20.719 7.07 1 96.12 90 ASN A C 1
ATOM 736 O O . ASN A 1 90 ? 0.33 21.266 7.676 1 96.12 90 ASN A O 1
ATOM 740 N N . LEU A 1 91 ? -0.541 19.641 6.391 1 97.06 91 LEU A N 1
ATOM 741 C CA . LEU A 1 91 ? 0.748 18.969 6.301 1 97.06 91 LEU A CA 1
ATOM 742 C C . LEU A 1 91 ? 1.284 19.016 4.875 1 97.06 91 LEU A C 1
ATOM 744 O O . LEU A 1 91 ? 0.536 18.797 3.918 1 97.06 91 LEU A O 1
ATOM 748 N N . GLU A 1 92 ? 2.572 19.359 4.758 1 97.25 92 GLU A N 1
ATOM 749 C CA . GLU A 1 92 ? 3.262 19.297 3.473 1 97.25 92 GLU A CA 1
ATOM 750 C C . GLU A 1 92 ? 4.52 18.438 3.559 1 97.25 92 GLU A C 1
ATOM 752 O O . GLU A 1 92 ? 5.395 18.688 4.391 1 97.25 92 GLU A O 1
ATOM 757 N N . LEU A 1 93 ? 4.586 17.453 2.809 1 98.38 93 LEU A N 1
ATOM 758 C CA . LEU A 1 93 ? 5.816 16.688 2.611 1 98.38 93 LEU A CA 1
ATOM 759 C C . LEU A 1 93 ? 6.449 17.016 1.263 1 98.38 93 LEU A C 1
ATOM 761 O O . LEU A 1 93 ? 5.82 16.828 0.217 1 98.38 93 LEU A O 1
ATOM 765 N N . THR A 1 94 ? 7.66 17.531 1.258 1 98.31 94 THR A N 1
ATOM 766 C CA . THR A 1 94 ? 8.414 17.781 0.036 1 98.31 94 THR A CA 1
ATOM 767 C C . THR A 1 94 ? 9.391 16.641 -0.247 1 98.31 94 THR A C 1
ATOM 769 O O . THR A 1 94 ? 10.18 16.266 0.619 1 98.31 94 THR A O 1
ATOM 772 N N . PHE A 1 95 ? 9.297 16.141 -1.456 1 98.44 95 PHE A N 1
ATOM 773 C CA . PHE A 1 95 ? 10.164 15.031 -1.845 1 98.44 95 PHE A CA 1
ATOM 774 C C . PHE A 1 95 ? 11.438 15.547 -2.5 1 98.44 95 PHE A C 1
ATOM 776 O O . PHE A 1 95 ? 11.539 16.734 -2.818 1 98.44 95 PHE A O 1
ATOM 783 N N . GLU A 1 96 ? 12.352 14.68 -2.643 1 98.12 96 GLU A N 1
ATOM 784 C CA . GLU A 1 96 ? 13.641 15.055 -3.213 1 98.12 96 GLU A CA 1
ATOM 785 C C . GLU A 1 96 ? 13.484 15.602 -4.629 1 98.12 96 GLU A C 1
ATOM 787 O O . GLU A 1 96 ? 14.25 16.469 -5.055 1 98.12 96 GLU A O 1
ATOM 792 N N . SER A 1 97 ? 12.531 15.141 -5.367 1 96.31 97 SER A N 1
ATOM 793 C CA . SER A 1 97 ? 12.258 15.609 -6.723 1 96.31 97 SER A CA 1
ATOM 794 C C . SER A 1 97 ? 11.727 17.031 -6.719 1 96.31 97 SER A C 1
ATOM 796 O O . SER A 1 97 ? 11.68 17.688 -7.762 1 96.31 97 SER A O 1
ATOM 798 N N . GLY A 1 98 ? 11.289 17.5 -5.605 1 96.81 98 GLY A N 1
ATOM 799 C CA . GLY A 1 98 ? 10.633 18.797 -5.504 1 96.81 98 GLY A CA 1
ATOM 800 C C . GLY A 1 98 ? 9.117 18.703 -5.457 1 96.81 98 GLY A C 1
ATOM 801 O O . GLY A 1 98 ? 8.438 19.688 -5.156 1 96.81 98 GLY A O 1
ATOM 802 N N . SER A 1 99 ? 8.609 17.5 -5.707 1 96.94 99 SER A N 1
ATOM 803 C CA . SER A 1 99 ? 7.168 17.297 -5.598 1 96.94 99 SER A CA 1
ATOM 804 C C . SER A 1 99 ? 6.691 17.453 -4.16 1 96.94 99 SER A C 1
ATOM 806 O O . SER A 1 99 ? 7.402 17.078 -3.221 1 96.94 99 SER A O 1
ATOM 808 N N . VAL A 1 100 ? 5.492 17.984 -4.023 1 97 100 VAL A N 1
ATOM 809 C CA . VAL A 1 100 ? 4.953 18.25 -2.689 1 97 100 VAL A CA 1
ATOM 810 C C . VAL A 1 100 ? 3.627 17.5 -2.52 1 97 100 VAL A C 1
ATOM 812 O O . VAL A 1 100 ? 2.723 17.641 -3.346 1 97 100 VAL A O 1
ATOM 815 N N . LEU A 1 101 ? 3.549 16.672 -1.498 1 97.5 101 LEU A N 1
ATOM 816 C CA . LEU A 1 101 ? 2.27 16.141 -1.038 1 97.5 101 LEU A CA 1
ATOM 817 C C . LEU A 1 101 ? 1.638 17.062 -0.004 1 97.5 101 LEU A C 1
ATOM 819 O O . LEU A 1 101 ? 2.201 17.281 1.072 1 97.5 101 LEU A O 1
ATOM 823 N N . PHE A 1 102 ? 0.529 17.625 -0.359 1 96.88 102 PHE A N 1
ATOM 824 C CA . PHE A 1 102 ? -0.239 18.453 0.562 1 96.88 102 PHE A CA 1
ATOM 825 C C . PHE A 1 102 ? -1.404 17.672 1.153 1 96.88 102 PHE A C 1
ATOM 827 O O . PHE A 1 102 ? -2.15 17.016 0.425 1 96.88 102 PHE A O 1
ATOM 834 N N . VAL A 1 103 ? -1.573 17.734 2.441 1 96.44 103 VAL A N 1
ATOM 835 C CA . VAL A 1 103 ? -2.678 17.094 3.158 1 96.44 103 VAL A CA 1
ATOM 836 C C . VAL A 1 103 ? -3.424 18.141 3.98 1 96.44 103 VAL A C 1
ATOM 838 O O . VAL A 1 103 ? -2.838 18.797 4.848 1 96.44 103 VAL A O 1
ATOM 841 N N . ASN A 1 104 ? -4.66 18.25 3.709 1 94.69 104 ASN A N 1
ATOM 842 C CA . ASN A 1 104 ? -5.488 19.203 4.441 1 94.69 104 ASN A CA 1
ATOM 843 C C . ASN A 1 104 ? -5.625 18.812 5.91 1 94.69 104 ASN A C 1
ATOM 845 O O . ASN A 1 104 ? -5.902 17.656 6.227 1 94.69 104 ASN A O 1
ATOM 849 N N . GLY A 1 105 ? -5.527 19.812 6.758 1 95.5 105 GLY A N 1
ATOM 850 C CA . GLY A 1 105 ? -5.555 19.516 8.18 1 95.5 105 GLY A CA 1
ATOM 851 C C . GLY A 1 105 ? -6.762 20.109 8.891 1 95.5 105 GLY A C 1
ATOM 852 O O . GLY A 1 105 ? -6.844 20.078 10.117 1 95.5 105 GLY A O 1
ATOM 853 N N . TYR A 1 106 ? -7.684 20.641 8.102 1 94.38 106 TYR A N 1
ATOM 854 C CA . TYR A 1 106 ? -8.828 21.281 8.742 1 94.38 106 TYR A CA 1
ATOM 855 C C . TYR A 1 106 ? -10.133 20.609 8.328 1 94.38 106 TYR A C 1
ATOM 857 O O . TYR A 1 106 ? -10.352 20.359 7.145 1 94.38 106 TYR A O 1
ATOM 865 N N . HIS A 1 107 ? -10.859 20.344 9.211 1 94.19 107 HIS A N 1
ATOM 866 C CA . HIS A 1 107 ? -12.258 19.938 9.047 1 94.19 107 HIS A CA 1
ATOM 867 C C . HIS A 1 107 ? -13.109 20.406 10.227 1 94.19 107 HIS A C 1
ATOM 869 O O . HIS A 1 107 ? -12.641 20.422 11.367 1 94.19 107 HIS A O 1
ATOM 875 N N . GLU A 1 108 ? -14.25 20.766 9.938 1 94.5 108 GLU A N 1
ATOM 876 C CA . GLU A 1 108 ? -15.109 21.344 10.961 1 94.5 108 GLU A CA 1
ATOM 877 C C . GLU A 1 108 ? -15.516 20.297 12 1 94.5 108 GLU A C 1
ATOM 879 O O . GLU A 1 108 ? -15.602 20.609 13.195 1 94.5 108 GLU A O 1
ATOM 884 N N . GLN A 1 109 ? -15.734 19.156 11.562 1 95.12 109 GLN A N 1
ATOM 885 C CA . GLN A 1 109 ? -16.406 18.203 12.445 1 95.12 109 GLN A CA 1
ATOM 886 C C . GLN A 1 109 ? -15.547 16.969 12.688 1 95.12 109 GLN A C 1
ATOM 888 O O . GLN A 1 109 ? -15.688 16.297 13.711 1 95.12 109 GLN A O 1
ATOM 893 N N . TYR A 1 110 ? -14.656 16.703 11.703 1 94.94 110 TYR A N 1
ATOM 894 C CA . TYR A 1 110 ? -13.984 15.406 11.773 1 94.94 110 TYR A CA 1
ATOM 895 C C . TYR A 1 110 ? -12.469 15.578 11.773 1 94.94 110 TYR A C 1
ATOM 897 O O . TYR A 1 110 ? -11.961 16.656 11.461 1 94.94 110 TYR A O 1
ATOM 905 N N . GLU A 1 111 ? -11.742 14.484 12.219 1 95.12 111 GLU A N 1
ATOM 906 C CA . GLU A 1 111 ? -10.289 14.422 12.07 1 95.12 111 GLU A CA 1
ATOM 907 C C . GLU A 1 111 ? -9.883 14.398 10.602 1 95.12 111 GLU A C 1
ATOM 909 O O . GLU A 1 111 ? -10.57 13.797 9.773 1 95.12 111 GLU A O 1
ATOM 914 N N . SER A 1 112 ? -8.727 15.039 10.375 1 96.38 112 SER A N 1
ATOM 915 C CA . SER A 1 112 ? -8.312 15.164 8.984 1 96.38 112 SER A CA 1
ATOM 916 C C . SER A 1 112 ? -7.176 14.203 8.656 1 96.38 112 SER A C 1
ATOM 918 O O . SER A 1 112 ? -7.109 13.672 7.547 1 96.38 112 SER A O 1
ATOM 920 N N . TRP A 1 113 ? -6.23 13.992 9.562 1 96.81 113 TRP A N 1
ATOM 921 C CA . TRP A 1 113 ? -5.152 13.039 9.344 1 96.81 113 TRP A CA 1
ATOM 922 C C . TRP A 1 113 ? -4.52 12.625 10.672 1 96.81 113 TRP A C 1
ATOM 924 O O . TRP A 1 113 ? -4.719 13.281 11.695 1 96.81 113 TRP A O 1
ATOM 934 N N . GLN A 1 114 ? -3.848 11.461 10.703 1 95.56 114 GLN A N 1
ATOM 935 C CA . GLN A 1 114 ? -3.039 10.945 11.805 1 95.56 114 GLN A CA 1
ATOM 936 C C . GLN A 1 114 ? -1.682 10.461 11.305 1 95.56 114 GLN A C 1
ATOM 938 O O . GLN A 1 114 ? -1.554 10.031 10.156 1 95.56 114 GLN A O 1
ATOM 943 N N . ALA A 1 115 ? -0.703 10.594 12.125 1 96.5 115 ALA A N 1
ATOM 944 C CA . ALA A 1 115 ? 0.635 10.102 11.805 1 96.5 115 ALA A CA 1
ATOM 945 C C . ALA A 1 115 ? 1.265 9.398 13 1 96.5 115 ALA A C 1
ATOM 947 O O . ALA A 1 115 ? 1.111 9.844 14.141 1 96.5 115 ALA A O 1
ATOM 948 N N . GLY A 1 116 ? 1.987 8.258 12.695 1 95.12 116 GLY A N 1
ATOM 949 C CA . GLY A 1 116 ? 2.623 7.52 13.773 1 95.12 116 GLY A CA 1
ATOM 950 C C . GLY A 1 116 ? 3.748 6.617 13.297 1 95.12 116 GLY A C 1
ATOM 951 O O . GLY A 1 116 ? 4.141 6.668 12.133 1 95.12 116 GLY A O 1
ATOM 952 N N . ASP A 1 117 ? 4.426 5.844 14.25 1 90.5 117 ASP A N 1
ATOM 953 C CA . ASP A 1 117 ? 5.633 5.086 13.93 1 90.5 117 ASP A CA 1
ATOM 954 C C . ASP A 1 117 ? 5.406 3.586 14.109 1 90.5 117 ASP A C 1
ATOM 956 O O . ASP A 1 117 ? 6.348 2.795 14.047 1 90.5 117 ASP A O 1
ATOM 960 N N . ALA A 1 118 ? 4.27 3.084 14.422 1 73.62 118 ALA A N 1
ATOM 961 C CA . ALA A 1 118 ? 4.086 1.638 14.508 1 73.62 118 ALA A CA 1
ATOM 962 C C . ALA A 1 118 ? 2.963 1.169 13.594 1 73.62 118 ALA A C 1
ATOM 964 O O . ALA A 1 118 ? 1.884 1.766 13.57 1 73.62 118 ALA A O 1
ATOM 965 N N . ARG A 1 119 ? 3.297 0.333 12.562 1 63.88 119 ARG A N 1
ATOM 966 C CA . ARG A 1 119 ? 2.289 -0.224 11.664 1 63.88 119 ARG A CA 1
ATOM 967 C C . ARG A 1 119 ? 1.355 -1.17 12.414 1 63.88 119 ARG A C 1
ATOM 969 O O . ARG A 1 119 ? 1.753 -1.796 13.398 1 63.88 119 ARG A O 1
ATOM 976 N N . PRO A 1 120 ? 0.202 -1.29 11.648 1 56.03 120 PRO A N 1
ATOM 977 C CA . PRO A 1 120 ? -0.385 -0.494 10.57 1 56.03 120 PRO A CA 1
ATOM 978 C C . PRO A 1 120 ? -1.045 0.788 11.07 1 56.03 120 PRO A C 1
ATOM 980 O O . PRO A 1 120 ? -1.229 1.735 10.305 1 56.03 120 PRO A O 1
ATOM 983 N N . LEU A 1 121 ? -1.458 0.738 12.273 1 53.59 121 LEU A N 1
ATOM 984 C CA . LEU A 1 121 ? -2.201 1.879 12.797 1 53.59 121 LEU A CA 1
ATOM 985 C C . LEU A 1 121 ? -1.927 2.068 14.289 1 53.59 121 LEU A C 1
ATOM 987 O O . LEU A 1 121 ? -2.824 2.443 15.047 1 53.59 121 LEU A O 1
ATOM 991 N N . GLY A 1 122 ? -0.564 1.737 14.5 1 59.5 122 GLY A N 1
ATOM 992 C CA . GLY A 1 122 ? -0.193 1.981 15.883 1 59.5 122 GLY A CA 1
ATOM 993 C C . GLY A 1 122 ? 0.916 3.008 16.031 1 59.5 122 GLY A C 1
ATOM 994 O O . GLY A 1 122 ? 1.242 3.717 15.078 1 59.5 122 GLY A O 1
ATOM 995 N N . GLY A 1 123 ? 1.099 3.504 17.219 1 64.88 123 GLY A N 1
ATOM 996 C CA . GLY A 1 123 ? 2.15 4.402 17.672 1 64.88 123 GLY A CA 1
ATOM 997 C C . GLY A 1 123 ? 2.879 3.898 18.906 1 64.88 123 GLY A C 1
ATOM 998 O O . GLY A 1 123 ? 2.268 3.707 19.953 1 64.88 123 GLY A O 1
ATOM 999 N N . GLU A 1 124 ? 3.91 3.371 18.578 1 70.38 124 GLU A N 1
ATOM 1000 C CA . GLU A 1 124 ? 4.707 2.881 19.703 1 70.38 124 GLU A CA 1
ATOM 1001 C C . GLU A 1 124 ? 5.254 4.035 20.531 1 70.38 124 GLU A C 1
ATOM 1003 O O . GLU A 1 124 ? 5.086 4.062 21.75 1 70.38 124 GLU A O 1
ATOM 1008 N N . HIS A 1 125 ? 5.621 5.113 19.828 1 86.44 125 HIS A N 1
ATOM 1009 C CA . HIS A 1 125 ? 6.266 6.215 20.531 1 86.44 125 HIS A CA 1
ATOM 1010 C C . HIS A 1 125 ? 5.605 7.547 20.188 1 86.44 125 HIS A C 1
ATOM 1012 O O . HIS A 1 125 ? 5.582 8.461 21.016 1 86.44 125 HIS A O 1
ATOM 1018 N N . PHE A 1 126 ? 5.102 7.652 19 1 92.31 126 PHE A N 1
ATOM 1019 C CA . PHE A 1 126 ? 4.59 8.938 18.531 1 92.31 126 PHE A CA 1
ATOM 1020 C C . PHE A 1 126 ? 3.254 8.766 17.828 1 92.31 126 PHE A C 1
ATOM 1022 O O . PHE A 1 126 ? 3.086 7.852 17.016 1 92.31 126 PHE A O 1
ATOM 1029 N N . LEU A 1 127 ? 2.326 9.633 18.156 1 93.62 127 LEU A N 1
ATOM 1030 C CA . LEU A 1 127 ? 1.056 9.734 17.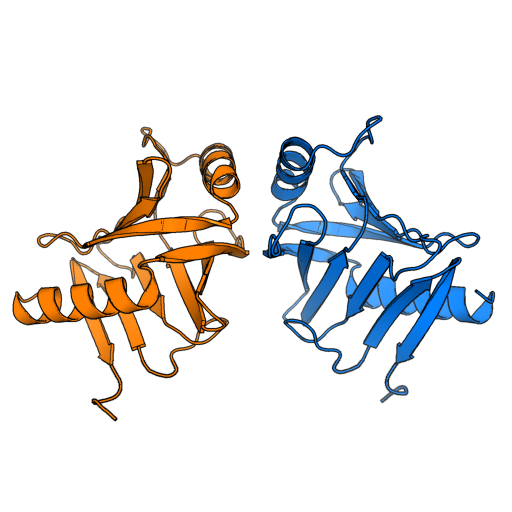438 1 93.62 127 LEU A CA 1
ATOM 1031 C C . LEU A 1 127 ? 0.57 11.18 17.391 1 93.62 127 LEU A C 1
ATOM 1033 O O . LEU A 1 127 ? 0.526 11.859 18.422 1 93.62 127 LEU A O 1
ATOM 1037 N N . LEU A 1 128 ? 0.375 11.617 16.203 1 95.75 128 LEU A N 1
ATOM 1038 C CA . LEU A 1 128 ? -0.233 12.93 15.984 1 95.75 128 LEU A CA 1
ATOM 1039 C C . LEU A 1 128 ? -1.605 12.781 15.328 1 95.75 128 LEU A C 1
ATOM 1041 O O . LEU A 1 128 ? -1.789 11.945 14.438 1 95.75 128 LEU A O 1
ATOM 1045 N N . VAL A 1 129 ? -2.561 13.57 15.812 1 95.44 129 VAL A N 1
ATOM 1046 C CA . VAL A 1 129 ? -3.904 13.555 15.242 1 95.44 129 VAL A CA 1
ATOM 1047 C C . VAL A 1 129 ? -4.363 14.977 14.953 1 95.44 129 VAL A C 1
ATOM 1049 O O . VAL A 1 129 ? -4.422 15.812 15.852 1 95.44 129 VAL A O 1
ATOM 1052 N N . ALA A 1 130 ? -4.598 15.297 13.688 1 96.75 130 ALA A N 1
ATOM 1053 C CA . ALA A 1 130 ? -5.258 16.562 13.344 1 96.75 130 ALA A CA 1
ATOM 1054 C C . ALA A 1 130 ? -6.742 16.5 13.695 1 96.75 130 ALA A C 1
ATOM 1056 O O . ALA A 1 130 ? -7.539 15.914 12.961 1 96.75 130 ALA A O 1
ATOM 1057 N N . MET A 1 131 ? -7.133 17.172 14.695 1 95.12 131 MET A N 1
ATOM 1058 C CA . MET A 1 131 ? -8.484 17.156 15.25 1 95.12 131 MET A CA 1
ATOM 1059 C C . MET A 1 131 ? -9.383 18.156 14.547 1 95.12 131 MET A C 1
ATOM 1061 O O . MET A 1 131 ? -8.898 19 13.789 1 95.12 131 MET A O 1
ATOM 1065 N N . PRO A 1 132 ? -10.711 18.062 14.805 1 94.38 132 PRO A N 1
ATOM 1066 C CA . PRO A 1 132 ? -11.617 19.062 14.227 1 94.38 132 PRO A CA 1
ATOM 1067 C C . PRO A 1 132 ? -11.266 20.484 14.633 1 94.38 132 PRO A C 1
ATOM 1069 O O . PRO A 1 132 ? -10.656 20.703 15.688 1 94.38 132 PRO A O 1
ATOM 1072 N N . GLN A 1 133 ? -11.625 21.344 13.75 1 94.19 133 GLN A N 1
ATOM 1073 C CA . GLN A 1 133 ? -11.57 22.781 14 1 94.19 133 GLN A CA 1
ATOM 1074 C C . GLN A 1 133 ? -10.125 23.25 14.172 1 94.19 133 GLN A C 1
ATOM 1076 O O . GLN A 1 133 ? -9.859 24.188 14.938 1 94.19 133 GLN A O 1
ATOM 1081 N N . GLY A 1 134 ? -9.156 22.5 13.672 1 91.69 134 GLY A N 1
ATOM 1082 C CA . GLY A 1 134 ? -7.793 22.984 13.57 1 91.69 134 GLY A CA 1
ATOM 1083 C C . GLY A 1 134 ? -6.934 22.609 14.758 1 91.69 134 GLY A C 1
ATOM 1084 O O . GLY A 1 134 ? -5.773 23.016 14.852 1 91.69 134 GLY A O 1
ATOM 1085 N N . ASP A 1 135 ? -7.438 21.828 15.609 1 93.5 135 ASP A N 1
ATOM 1086 C CA . ASP A 1 135 ? -6.668 21.391 16.766 1 93.5 135 ASP A CA 1
ATOM 1087 C C . ASP A 1 135 ? -5.75 20.234 16.422 1 93.5 135 ASP A C 1
ATOM 1089 O O . ASP A 1 135 ? -5.969 19.531 15.422 1 93.5 135 ASP A O 1
ATOM 1093 N N . LEU A 1 136 ? -4.691 20.062 17.234 1 95.38 136 LEU A N 1
ATOM 1094 C CA . LEU A 1 136 ? -3.734 18.969 17.062 1 95.38 136 LEU A CA 1
ATOM 1095 C C . LEU A 1 136 ? -3.465 18.266 18.375 1 95.38 136 LEU A C 1
ATOM 1097 O O . LEU A 1 136 ? -3.113 18.906 19.375 1 95.38 136 LEU A O 1
ATOM 1101 N N . ALA A 1 137 ? -3.703 16.984 18.375 1 93.75 137 ALA A N 1
ATOM 1102 C CA . ALA A 1 137 ? -3.344 16.172 19.531 1 93.75 137 ALA A CA 1
ATOM 1103 C C . ALA A 1 137 ? -1.975 15.523 19.344 1 93.75 137 ALA A C 1
ATOM 1105 O O . ALA A 1 137 ? -1.689 14.953 18.281 1 93.75 137 ALA A O 1
ATOM 1106 N N . VAL A 1 138 ? -1.156 15.648 20.344 1 93.56 138 VAL A N 1
ATOM 1107 C CA . VAL A 1 138 ? 0.195 15.102 20.312 1 93.56 138 VAL A CA 1
ATOM 1108 C C . VAL A 1 138 ? 0.354 14.047 21.422 1 93.56 138 VAL A C 1
ATOM 1110 O O . VAL A 1 138 ? 0.106 14.328 22.594 1 93.56 138 VAL A O 1
ATOM 1113 N N . PHE A 1 139 ? 0.713 12.852 21 1 89 139 PHE A N 1
ATOM 1114 C CA . PHE A 1 139 ? 1.06 11.766 21.922 1 89 139 PHE A CA 1
ATOM 1115 C C . PHE A 1 139 ? 2.506 11.328 21.719 1 89 139 PHE A C 1
ATOM 1117 O O . PHE A 1 139 ? 2.859 10.805 20.656 1 89 139 PHE A O 1
ATOM 1124 N N . ALA A 1 140 ? 3.318 11.625 22.625 1 88.12 140 ALA A N 1
ATOM 1125 C CA . ALA A 1 140 ? 4.734 11.273 22.547 1 88.12 140 ALA A CA 1
ATOM 1126 C C . ALA A 1 140 ? 5.203 10.594 23.828 1 88.12 140 ALA A C 1
ATOM 1128 O O . ALA A 1 140 ? 4.82 11.008 24.922 1 88.12 140 ALA A O 1
ATOM 1129 N N . GLU A 1 141 ? 5.641 9.32 23.656 1 75 141 GLU A N 1
ATOM 1130 C CA . GLU A 1 141 ? 6.285 8.742 24.844 1 75 141 GLU A CA 1
ATOM 1131 C C . GLU A 1 141 ? 7.535 9.523 25.234 1 75 141 GLU A C 1
ATOM 1133 O O . GLU A 1 141 ? 8.273 9.992 24.359 1 75 141 GLU A O 1
ATOM 1138 N N . ASP A 1 142 ? 7.629 9.922 26.453 1 57.25 142 ASP A N 1
ATOM 1139 C CA . ASP A 1 142 ? 8.711 10.703 27.047 1 57.25 142 ASP A CA 1
ATOM 1140 C C . ASP A 1 142 ? 10.078 10.164 26.625 1 57.25 142 ASP A C 1
ATOM 1142 O O . ASP A 1 142 ? 10.211 8.984 26.297 1 57.25 142 ASP A O 1
ATOM 1146 N N . ASP A 1 143 ? 11.117 11.109 26.312 1 48.31 143 ASP A N 1
ATOM 1147 C CA . ASP A 1 143 ? 12.547 10.883 26.109 1 48.31 143 ASP A CA 1
ATOM 1148 C C . ASP A 1 143 ? 13.016 9.633 26.859 1 48.31 143 ASP A C 1
ATOM 1150 O O . ASP A 1 143 ? 12.828 9.531 28.078 1 48.31 143 ASP A O 1
ATOM 1154 N N . VAL A 1 144 ? 12.906 8.414 26.172 1 32.5 144 VAL A N 1
ATOM 1155 C CA . VAL A 1 144 ? 13.922 7.551 26.766 1 32.5 144 VAL A CA 1
ATOM 1156 C C . VAL A 1 144 ? 15.312 8.148 26.547 1 32.5 144 VAL A C 1
ATOM 1158 O O . VAL A 1 144 ? 15.617 8.633 25.453 1 32.5 144 VAL A O 1
ATOM 1161 N N . MET B 1 1 ? 5.695 -29.531 -9.93 1 85.75 1 MET B N 1
ATOM 1162 C CA . MET B 1 1 ? 4.707 -29.75 -8.875 1 85.75 1 MET B CA 1
ATOM 1163 C C . MET B 1 1 ? 3.795 -30.922 -9.211 1 85.75 1 MET B C 1
ATOM 1165 O O . MET B 1 1 ? 3.447 -31.125 -10.375 1 85.75 1 MET B O 1
ATOM 1169 N N . THR B 1 2 ? 3.404 -31.703 -8.094 1 87.44 2 THR B N 1
ATOM 1170 C CA . THR B 1 2 ? 2.51 -32.844 -8.289 1 87.44 2 THR B CA 1
ATOM 1171 C C . THR B 1 2 ? 1.065 -32.375 -8.438 1 87.44 2 THR B C 1
ATOM 1173 O O . THR B 1 2 ? 0.737 -31.234 -8.086 1 87.44 2 THR B O 1
ATOM 1176 N N . ARG B 1 3 ? 0.261 -33.25 -9 1 90.06 3 ARG B N 1
ATOM 1177 C CA . ARG B 1 3 ? -1.154 -32.938 -9.156 1 90.06 3 ARG B CA 1
ATOM 1178 C C . ARG B 1 3 ? -1.809 -32.688 -7.805 1 90.06 3 ARG B C 1
ATOM 1180 O O . ARG B 1 3 ? -2.643 -31.781 -7.676 1 90.06 3 ARG B O 1
ATOM 1187 N N . THR B 1 4 ? -1.43 -33.469 -6.852 1 89.62 4 THR B N 1
ATOM 1188 C CA . THR B 1 4 ? -1.993 -33.281 -5.516 1 89.62 4 THR B CA 1
ATOM 1189 C C . THR B 1 4 ? -1.604 -31.938 -4.93 1 89.62 4 THR B C 1
ATOM 1191 O O . THR B 1 4 ? -2.443 -31.234 -4.359 1 89.62 4 THR B O 1
ATOM 1194 N N . GLU B 1 5 ? -0.372 -31.594 -5.102 1 89.69 5 GLU B N 1
ATOM 1195 C CA . GLU B 1 5 ? 0.106 -30.281 -4.652 1 89.69 5 GLU B CA 1
ATOM 1196 C C . GLU B 1 5 ? -0.633 -29.156 -5.359 1 89.69 5 GLU B C 1
ATOM 1198 O O . GLU B 1 5 ? -0.999 -28.156 -4.73 1 89.69 5 GLU B O 1
ATOM 1203 N N . HIS B 1 6 ? -0.791 -29.328 -6.629 1 94.94 6 HIS B N 1
ATOM 1204 C CA . HIS B 1 6 ? -1.479 -28.312 -7.426 1 94.94 6 HIS B CA 1
ATOM 1205 C C . HIS B 1 6 ? -2.904 -28.109 -6.926 1 94.94 6 HIS B C 1
ATOM 1207 O O . HIS B 1 6 ? -3.352 -26.969 -6.785 1 94.94 6 HIS B O 1
ATOM 1213 N N . LEU B 1 7 ? -3.574 -29.172 -6.676 1 95.25 7 LEU B N 1
ATOM 1214 C CA . LEU B 1 7 ? -4.957 -29.094 -6.215 1 95.25 7 LEU B CA 1
ATOM 1215 C C . LEU B 1 7 ? -5.031 -28.422 -4.844 1 95.25 7 LEU B C 1
ATOM 1217 O O . LEU B 1 7 ? -5.902 -27.594 -4.598 1 95.25 7 LEU B O 1
ATOM 1221 N N . GLU B 1 8 ? -4.18 -28.844 -4.004 1 94.88 8 GLU B N 1
ATOM 1222 C CA . GLU B 1 8 ? -4.141 -28.25 -2.67 1 94.88 8 GLU B CA 1
ATOM 1223 C C . GLU B 1 8 ? -3.818 -26.75 -2.738 1 94.88 8 GLU B C 1
ATOM 1225 O O . GLU B 1 8 ? -4.477 -25.938 -2.084 1 94.88 8 GLU B O 1
ATOM 1230 N N . ALA B 1 9 ? -2.838 -26.438 -3.518 1 96.69 9 ALA B N 1
ATOM 1231 C CA . ALA B 1 9 ? -2.439 -25.031 -3.676 1 96.69 9 ALA B CA 1
ATOM 1232 C C . ALA B 1 9 ? -3.582 -24.203 -4.246 1 96.69 9 ALA B C 1
ATOM 1234 O O . ALA B 1 9 ? -3.82 -23.078 -3.799 1 96.69 9 ALA B O 1
ATOM 1235 N N . THR B 1 10 ? -4.242 -24.75 -5.207 1 97.38 10 THR B N 1
ATOM 1236 C CA . THR B 1 10 ? -5.363 -24.047 -5.824 1 97.38 10 THR B CA 1
ATOM 1237 C C . THR B 1 10 ? -6.449 -23.75 -4.797 1 97.38 10 THR B C 1
ATOM 1239 O O . THR B 1 10 ? -6.977 -22.641 -4.746 1 97.38 10 THR B O 1
ATOM 1242 N N . ARG B 1 11 ? -6.707 -24.703 -3.953 1 96.69 11 ARG B N 1
ATOM 1243 C CA . ARG B 1 11 ? -7.707 -24.516 -2.908 1 96.69 11 ARG B CA 1
ATOM 1244 C C . ARG B 1 11 ? -7.293 -23.406 -1.949 1 96.69 11 ARG B C 1
ATOM 1246 O O . ARG B 1 11 ? -8.109 -22.562 -1.577 1 96.69 11 ARG B O 1
ATOM 1253 N N . ILE B 1 12 ? -6.086 -23.406 -1.575 1 96.06 12 ILE B N 1
ATOM 1254 C CA . ILE B 1 12 ? -5.57 -22.406 -0.647 1 96.06 12 ILE B CA 1
ATOM 1255 C C . ILE B 1 12 ? -5.625 -21.016 -1.298 1 96.06 12 ILE B C 1
ATOM 1257 O O . ILE B 1 12 ? -6.062 -20.047 -0.675 1 96.06 12 ILE B O 1
ATOM 1261 N N . LEU B 1 13 ? -5.223 -20.906 -2.543 1 97.88 13 LEU B N 1
ATOM 1262 C CA . LEU B 1 13 ? -5.227 -19.641 -3.256 1 97.88 13 LEU B CA 1
ATOM 1263 C C . LEU B 1 13 ? -6.645 -19.094 -3.381 1 97.88 13 LEU B C 1
ATOM 1265 O O . LEU B 1 13 ? -6.867 -17.891 -3.24 1 97.88 13 LEU B O 1
ATOM 1269 N N . GLN B 1 14 ? -7.543 -20 -3.652 1 97.88 14 GLN B N 1
ATOM 1270 C CA . GLN B 1 14 ? -8.938 -19.578 -3.719 1 97.88 14 GLN B CA 1
ATOM 1271 C C . GLN B 1 14 ? -9.43 -19.062 -2.365 1 97.88 14 GLN B C 1
ATOM 1273 O O . GLN B 1 14 ? -10.148 -18.062 -2.295 1 97.88 14 GLN B O 1
ATOM 1278 N N . HIS B 1 15 ? -9.039 -19.766 -1.369 1 95.5 15 HIS B N 1
ATOM 1279 C CA . HIS B 1 15 ? -9.391 -19.328 -0.023 1 95.5 15 HIS B CA 1
ATOM 1280 C C . HIS B 1 15 ? -8.82 -17.953 0.278 1 95.5 15 HIS B C 1
ATOM 1282 O O . HIS B 1 15 ? -9.492 -17.109 0.874 1 95.5 15 HIS B O 1
ATOM 1288 N N . LEU B 1 16 ? -7.633 -17.734 -0.154 1 95.81 16 LEU B N 1
ATOM 1289 C CA . LEU B 1 16 ? -6.93 -16.484 0.149 1 95.81 16 LEU B CA 1
ATOM 1290 C C . LEU B 1 16 ? -7.504 -15.328 -0.653 1 95.81 16 LEU B C 1
ATOM 1292 O O . LEU B 1 16 ? -7.648 -14.219 -0.132 1 95.81 16 LEU B O 1
ATOM 1296 N N . PHE B 1 17 ? -7.895 -15.531 -1.937 1 98.06 17 PHE B N 1
ATOM 1297 C CA . PHE B 1 17 ? -8.008 -14.359 -2.799 1 98.06 17 PHE B CA 1
ATOM 1298 C C . PHE B 1 17 ? -9.422 -14.242 -3.369 1 98.06 17 PHE B C 1
ATOM 1300 O O . PHE B 1 17 ? -9.859 -13.156 -3.74 1 98.06 17 PHE B O 1
ATOM 1307 N N . ASN B 1 18 ? -10.156 -15.43 -3.475 1 97.94 18 ASN B N 1
ATOM 1308 C CA . ASN B 1 18 ? -11.5 -15.32 -4.031 1 97.94 18 ASN B CA 1
ATOM 1309 C C . ASN B 1 18 ? -12.367 -14.367 -3.219 1 97.94 18 ASN B C 1
ATOM 1311 O O . ASN B 1 18 ? -12.383 -14.43 -1.987 1 97.94 18 ASN B O 1
ATOM 1315 N N . ALA B 1 19 ? -13 -13.438 -3.893 1 98.25 19 ALA B N 1
ATOM 1316 C CA . ALA B 1 19 ? -13.953 -12.469 -3.344 1 98.25 19 ALA B CA 1
ATOM 1317 C C . ALA B 1 19 ? -13.242 -11.453 -2.455 1 98.25 19 ALA B C 1
ATOM 1319 O O . ALA B 1 19 ? -13.891 -10.633 -1.797 1 98.25 19 ALA B O 1
ATOM 1320 N N . SER B 1 20 ? -11.922 -11.539 -2.355 1 97.88 20 SER B N 1
ATOM 1321 C CA . SER B 1 20 ? -11.188 -10.5 -1.639 1 97.88 20 SER B CA 1
ATOM 1322 C C . SER B 1 20 ? -10.961 -9.273 -2.518 1 97.88 20 SER B C 1
ATOM 1324 O O . SER B 1 20 ? -11 -9.375 -3.746 1 97.88 20 SER B O 1
ATOM 1326 N N . SER B 1 21 ? -10.789 -8.125 -1.926 1 98.44 21 SER B N 1
ATOM 1327 C CA . SER B 1 21 ? -10.547 -6.875 -2.633 1 98.44 21 SER B CA 1
ATOM 1328 C C . SER B 1 21 ? -9.078 -6.469 -2.555 1 98.44 21 SER B C 1
ATOM 1330 O O . SER B 1 21 ? -8.438 -6.633 -1.514 1 98.44 21 SER B O 1
ATOM 1332 N N . PHE B 1 22 ? -8.578 -6.004 -3.627 1 98.5 22 PHE B N 1
ATOM 1333 C CA . PHE B 1 22 ? -7.238 -5.422 -3.637 1 98.5 22 PHE B CA 1
ATOM 1334 C C . PHE B 1 22 ? -7.223 -4.094 -2.893 1 98.5 22 PHE B C 1
ATOM 1336 O O . PHE B 1 22 ? -7.84 -3.121 -3.33 1 98.5 22 PHE B O 1
ATOM 1343 N N . VAL B 1 23 ? -6.379 -4.023 -1.759 1 96.81 23 VAL B N 1
ATOM 1344 C CA . VAL B 1 23 ? -6.59 -2.871 -0.889 1 96.81 23 VAL B CA 1
ATOM 1345 C C . VAL B 1 23 ? -5.281 -2.102 -0.72 1 96.81 23 VAL B C 1
ATOM 1347 O O . VAL B 1 23 ? -5.281 -0.967 -0.237 1 96.81 23 VAL B O 1
ATOM 1350 N N . GLY B 1 24 ? -4.18 -2.709 -1.143 1 96.75 24 GLY B N 1
ATOM 1351 C CA . GLY B 1 24 ? -2.949 -1.979 -0.894 1 96.75 24 GLY B CA 1
ATOM 1352 C C . GLY B 1 24 ? -1.742 -2.594 -1.576 1 96.75 24 GLY B C 1
ATOM 1353 O O . GLY B 1 24 ? -1.812 -3.715 -2.082 1 96.75 24 GLY B O 1
ATOM 1354 N N . ILE B 1 25 ? -0.629 -1.798 -1.521 1 97.06 25 ILE B N 1
ATOM 1355 C CA . ILE B 1 25 ? 0.604 -2.236 -2.164 1 97.06 25 ILE B CA 1
ATOM 1356 C C . ILE B 1 25 ? 1.808 -1.682 -1.406 1 97.06 25 ILE B C 1
ATOM 1358 O O . ILE B 1 25 ? 1.778 -0.544 -0.93 1 97.06 25 ILE B O 1
ATOM 1362 N N . ASP B 1 26 ? 2.738 -2.48 -1.172 1 96.31 26 ASP B N 1
ATOM 1363 C CA . ASP B 1 26 ? 4.109 -2.098 -0.856 1 96.31 26 ASP B CA 1
ATOM 1364 C C . ASP B 1 26 ? 5 -2.176 -2.094 1 96.31 26 ASP B C 1
ATOM 1366 O O . ASP B 1 26 ? 5.105 -3.23 -2.725 1 96.31 26 ASP B O 1
ATOM 1370 N N . PHE B 1 27 ? 5.688 -1.113 -2.475 1 97.06 27 PHE B N 1
ATOM 1371 C CA . PHE B 1 27 ? 6.414 -0.996 -3.734 1 97.06 27 PHE B CA 1
ATOM 1372 C C . PHE B 1 27 ? 7.754 -1.712 -3.654 1 97.06 27 PHE B C 1
ATOM 1374 O O . PHE B 1 27 ? 8.438 -1.877 -4.668 1 97.06 27 PHE B O 1
ATOM 1381 N N . GLY B 1 28 ? 8.141 -2.119 -2.504 1 93.06 28 GLY B N 1
ATOM 1382 C CA . GLY B 1 28 ? 9.445 -2.744 -2.338 1 93.06 28 GLY B CA 1
ATOM 1383 C C . GLY B 1 28 ? 10.602 -1.779 -2.535 1 93.06 28 GLY B C 1
ATOM 1384 O O . GLY B 1 28 ? 10.391 -0.582 -2.734 1 93.06 28 GLY B O 1
ATOM 1385 N N . SER B 1 29 ? 11.75 -2.338 -2.48 1 92.38 29 SER B N 1
ATOM 1386 C CA . SER B 1 29 ? 12.953 -1.516 -2.578 1 92.38 29 SER B CA 1
ATOM 1387 C C . SER B 1 29 ? 13.305 -1.219 -4.031 1 92.38 29 SER B C 1
ATOM 1389 O O . SER B 1 29 ? 14.125 -0.346 -4.312 1 92.38 29 SER B O 1
ATOM 1391 N N . GLY B 1 30 ? 12.688 -1.913 -4.895 1 93.31 30 GLY B N 1
ATOM 1392 C CA . GLY B 1 30 ? 12.922 -1.759 -6.32 1 93.31 30 GLY B CA 1
ATOM 1393 C C . GLY B 1 30 ? 11.797 -2.312 -7.176 1 93.31 30 GLY B C 1
ATOM 1394 O O . GLY B 1 30 ? 10.797 -2.812 -6.652 1 93.31 30 GLY B O 1
ATOM 1395 N N . PRO B 1 31 ? 11.938 -2.211 -8.461 1 92.94 31 PRO B N 1
ATOM 1396 C CA . PRO B 1 31 ? 10.844 -2.564 -9.367 1 92.94 31 PRO B CA 1
ATOM 1397 C C . PRO B 1 31 ? 10.609 -4.07 -9.453 1 92.94 31 PRO B C 1
ATOM 1399 O O . PRO B 1 31 ? 9.633 -4.516 -10.062 1 92.94 31 PRO B O 1
ATOM 1402 N N . ASN B 1 32 ? 11.469 -4.863 -8.773 1 90.56 32 ASN B N 1
ATOM 1403 C CA . ASN B 1 32 ? 11.383 -6.309 -8.953 1 90.56 32 ASN B CA 1
ATOM 1404 C C . ASN B 1 32 ? 10.625 -6.969 -7.801 1 90.56 32 ASN B C 1
ATOM 1406 O O . ASN B 1 32 ? 10.453 -8.188 -7.785 1 90.56 32 ASN B O 1
ATOM 1410 N N . HIS B 1 33 ? 10.227 -6.227 -6.906 1 95.19 33 HIS B N 1
ATOM 1411 C CA . HIS B 1 33 ? 9.5 -6.785 -5.77 1 95.19 33 HIS B CA 1
ATOM 1412 C C . HIS B 1 33 ? 8.328 -5.898 -5.371 1 95.19 33 HIS B C 1
ATOM 1414 O O . HIS B 1 33 ? 8.5 -4.699 -5.145 1 95.19 33 HIS B O 1
ATOM 1420 N N . HIS B 1 34 ? 7.156 -6.473 -5.293 1 96.81 34 HIS B N 1
ATOM 1421 C CA . HIS B 1 34 ? 5.945 -5.805 -4.836 1 96.81 34 HIS B CA 1
ATOM 1422 C C . HIS B 1 34 ? 5.141 -6.699 -3.898 1 96.81 34 HIS B C 1
ATOM 1424 O O . HIS B 1 34 ? 5.074 -7.914 -4.102 1 96.81 34 HIS B O 1
ATOM 1430 N N . LEU B 1 35 ? 4.645 -6.109 -2.926 1 96.62 35 LEU B N 1
ATOM 1431 C CA . LEU B 1 35 ? 3.73 -6.793 -2.016 1 96.62 35 LEU B CA 1
ATOM 1432 C C . LEU B 1 35 ? 2.318 -6.23 -2.137 1 96.62 35 LEU B C 1
ATOM 1434 O O . LEU B 1 35 ? 2.109 -5.027 -1.974 1 96.62 35 LEU B O 1
ATOM 1438 N N . LEU B 1 36 ? 1.399 -7.09 -2.527 1 97.06 36 LEU B N 1
ATOM 1439 C CA . LEU B 1 36 ? 0.002 -6.699 -2.672 1 97.06 36 LEU B CA 1
ATOM 1440 C C . LEU B 1 36 ? -0.823 -7.184 -1.483 1 97.06 36 LEU B C 1
ATOM 1442 O O . LEU B 1 36 ? -0.616 -8.289 -0.988 1 97.06 36 LEU B O 1
ATOM 1446 N N . TYR B 1 37 ? -1.8 -6.398 -1.118 1 96.06 37 TYR B N 1
ATOM 1447 C CA . TYR B 1 37 ? -2.654 -6.727 0.017 1 96.06 37 TYR B CA 1
ATOM 1448 C C . TYR B 1 37 ? -4.113 -6.836 -0.412 1 96.06 37 TYR B C 1
ATOM 1450 O O . TYR B 1 37 ? -4.594 -6.023 -1.207 1 96.06 37 TYR B O 1
ATOM 1458 N N . PHE B 1 38 ? -4.734 -7.832 0.19 1 96.75 38 PHE B N 1
ATOM 1459 C CA . PHE B 1 38 ? -6.145 -8.094 -0.072 1 96.75 38 PHE B CA 1
ATOM 1460 C C . PHE B 1 38 ? -6.922 -8.234 1.231 1 96.75 38 PHE B C 1
ATOM 1462 O O . PHE B 1 38 ? -6.348 -8.578 2.268 1 96.75 38 PHE B O 1
ATOM 1469 N N . LYS B 1 39 ? -8.188 -7.949 1.128 1 95.75 39 LYS B N 1
ATOM 1470 C CA . LYS B 1 39 ? -9.039 -8.039 2.309 1 95.75 39 LYS B CA 1
ATOM 1471 C C . LYS B 1 39 ? -10.422 -8.57 1.948 1 95.75 39 LYS B C 1
ATOM 1473 O O . LYS B 1 39 ? -10.992 -8.203 0.917 1 95.75 39 LYS B O 1
ATOM 1478 N N . ARG B 1 40 ? -10.859 -9.445 2.766 1 95.12 40 ARG B N 1
ATOM 1479 C CA . ARG B 1 40 ? -12.219 -9.961 2.68 1 95.12 40 ARG B CA 1
ATOM 1480 C C . ARG B 1 40 ? -12.828 -10.133 4.066 1 95.12 40 ARG B C 1
ATOM 1482 O O . ARG B 1 40 ? -12.375 -10.969 4.852 1 95.12 40 ARG B O 1
ATOM 1489 N N . ASP B 1 41 ? -13.828 -9.438 4.414 1 90.75 41 ASP B N 1
ATOM 1490 C CA . ASP B 1 41 ? -14.57 -9.57 5.668 1 90.75 41 ASP B CA 1
ATOM 1491 C C . ASP B 1 41 ? -13.617 -9.602 6.863 1 90.75 41 ASP B C 1
ATOM 1493 O O . ASP B 1 41 ? -13.703 -10.492 7.707 1 90.75 41 ASP B O 1
ATOM 1497 N N . GLY B 1 42 ? -12.68 -8.703 6.898 1 85.88 42 GLY B N 1
ATOM 1498 C CA . GLY B 1 42 ? -11.781 -8.578 8.039 1 85.88 42 GLY B CA 1
ATOM 1499 C C . GLY B 1 42 ? -10.547 -9.453 7.922 1 85.88 42 GLY B C 1
ATOM 1500 O O . GLY B 1 42 ? -9.578 -9.258 8.656 1 85.88 42 GLY B O 1
ATOM 1501 N N . ASN B 1 43 ? -10.625 -10.422 7.027 1 89.31 43 ASN B N 1
ATOM 1502 C CA . ASN B 1 43 ? -9.461 -11.273 6.793 1 89.31 43 ASN B CA 1
ATOM 1503 C C . ASN B 1 43 ? -8.516 -10.656 5.766 1 89.31 43 ASN B C 1
ATOM 1505 O O . ASN B 1 43 ? -8.961 -10.086 4.77 1 89.31 43 ASN B O 1
ATOM 1509 N N . GLU B 1 44 ? -7.227 -10.812 6.078 1 92.19 44 GLU B N 1
ATOM 1510 C CA . GLU B 1 44 ? -6.238 -10.219 5.18 1 92.19 44 GLU B CA 1
ATOM 1511 C C . GLU B 1 44 ? -5.391 -11.305 4.512 1 92.19 44 GLU B C 1
ATOM 1513 O O . GLU B 1 44 ? -5.145 -12.359 5.102 1 92.19 44 GLU B O 1
ATOM 1518 N N . SER B 1 45 ? -5.051 -11.109 3.336 1 95.06 45 SER B N 1
ATOM 1519 C CA . SER B 1 45 ? -4.117 -11.945 2.588 1 95.06 45 SER B CA 1
ATOM 1520 C C . SER B 1 45 ? -3.146 -11.094 1.776 1 95.06 45 SER B C 1
ATOM 1522 O O . SER B 1 45 ? -3.363 -9.891 1.603 1 95.06 45 SER B O 1
ATOM 1524 N N . TRP B 1 46 ? -2.053 -11.734 1.443 1 96.5 46 TRP B N 1
ATOM 1525 C CA . TRP B 1 46 ? -1.045 -10.961 0.729 1 96.5 46 TRP B CA 1
ATOM 1526 C C . TRP B 1 46 ? -0.369 -11.805 -0.346 1 96.5 46 TRP B C 1
ATOM 1528 O O . TRP B 1 46 ? -0.407 -13.039 -0.292 1 96.5 46 TRP B O 1
ATOM 1538 N N . LEU B 1 47 ? 0.087 -11.156 -1.35 1 96.88 47 LEU B N 1
ATOM 1539 C CA . LEU B 1 47 ? 0.854 -11.711 -2.459 1 96.88 47 LEU B CA 1
ATOM 1540 C C . LEU B 1 47 ? 2.158 -10.945 -2.658 1 96.88 47 LEU B C 1
ATOM 1542 O O . LEU B 1 47 ? 2.141 -9.758 -2.992 1 96.88 47 LEU B O 1
ATOM 1546 N N . SER B 1 48 ? 3.258 -11.602 -2.324 1 96.25 48 SER B N 1
ATOM 1547 C CA . SER B 1 48 ? 4.582 -11.055 -2.592 1 96.25 48 SER B CA 1
ATOM 1548 C C . SER B 1 48 ? 5.094 -11.484 -3.963 1 96.25 48 SER B C 1
ATOM 1550 O O . SER B 1 48 ? 5.246 -12.68 -4.227 1 96.25 48 SER B O 1
ATOM 1552 N N . ILE B 1 49 ? 5.344 -10.531 -4.801 1 97.12 49 ILE B N 1
ATOM 1553 C CA . ILE B 1 49 ? 5.75 -10.836 -6.168 1 97.12 49 ILE B CA 1
ATOM 1554 C C . ILE B 1 49 ? 7.219 -10.469 -6.367 1 97.12 49 ILE B C 1
ATOM 1556 O O . ILE B 1 49 ? 7.609 -9.32 -6.145 1 97.12 49 ILE B O 1
ATOM 1560 N N . GLU B 1 50 ? 8.094 -11.344 -6.754 1 93.81 50 GLU B N 1
ATOM 1561 C CA . GLU B 1 50 ? 9.523 -11.125 -6.938 1 93.81 50 GLU B CA 1
ATOM 1562 C C . GLU B 1 50 ? 9.922 -11.32 -8.398 1 93.81 50 GLU B C 1
ATOM 1564 O O . GLU B 1 50 ? 11.109 -11.469 -8.711 1 93.81 50 GLU B O 1
ATOM 1569 N N . GLY B 1 51 ? 9.062 -11.234 -9.32 1 83.06 51 GLY B N 1
ATOM 1570 C CA . GLY B 1 51 ? 9.281 -11.383 -10.75 1 83.06 51 GLY B CA 1
ATOM 1571 C C . GLY B 1 51 ? 8.328 -10.547 -11.586 1 83.06 51 GLY B C 1
ATOM 1572 O O . GLY B 1 51 ? 7.723 -9.594 -11.078 1 83.06 51 GLY B O 1
ATOM 1573 N N . PRO B 1 52 ? 8.312 -10.844 -12.844 1 86.81 52 PRO B N 1
ATOM 1574 C CA . PRO B 1 52 ? 7.434 -10.07 -13.727 1 86.81 52 PRO B CA 1
ATOM 1575 C C . PRO B 1 52 ? 5.953 -10.336 -13.461 1 86.81 52 PRO B C 1
ATOM 1577 O O . PRO B 1 52 ? 5.574 -11.445 -13.094 1 86.81 52 PRO B O 1
ATOM 1580 N N . TRP B 1 53 ? 5.23 -9.32 -13.547 1 94.56 53 TRP B N 1
ATOM 1581 C CA . TRP B 1 53 ? 3.773 -9.391 -13.5 1 94.56 53 TRP B CA 1
ATOM 1582 C C . TRP B 1 53 ? 3.145 -8.352 -14.414 1 94.56 53 TRP B C 1
ATOM 1584 O O . TRP B 1 53 ? 3.807 -7.395 -14.828 1 94.56 53 TRP B O 1
ATOM 1594 N N . TYR B 1 54 ? 1.915 -8.578 -14.82 1 94.62 54 TYR B N 1
ATOM 1595 C CA . TYR B 1 54 ? 1.238 -7.586 -15.648 1 94.62 54 TYR B CA 1
ATOM 1596 C C . TYR B 1 54 ? -0.269 -7.625 -15.422 1 94.62 54 TYR B C 1
ATOM 1598 O O . TYR B 1 54 ? -0.816 -8.656 -15.031 1 94.62 54 TYR B O 1
ATOM 1606 N N . VAL B 1 55 ? -0.767 -6.441 -15.555 1 93.31 55 VAL B N 1
ATOM 1607 C CA . VAL B 1 55 ? -2.213 -6.277 -15.656 1 93.31 55 VAL B CA 1
ATOM 1608 C C . VAL B 1 55 ? -2.598 -5.953 -17.094 1 93.31 55 VAL B C 1
ATOM 1610 O O . VAL B 1 55 ? -2.047 -5.031 -17.703 1 93.31 55 VAL B O 1
ATOM 1613 N N . HIS B 1 56 ? -3.656 -6.668 -17.766 1 81.75 56 HIS B N 1
ATOM 1614 C CA . HIS B 1 56 ? -4.156 -6.516 -19.125 1 81.75 56 HIS B CA 1
ATOM 1615 C C . HIS B 1 56 ? -3.201 -7.141 -20.141 1 81.75 56 HIS B C 1
ATOM 1617 O O . HIS B 1 56 ? -3.535 -8.141 -20.781 1 81.75 56 HIS B O 1
ATOM 1623 N N . SER B 1 57 ? -2.189 -6.363 -20.516 1 73.5 57 SER B N 1
ATOM 1624 C CA . SER B 1 57 ? -1.335 -6.965 -21.531 1 73.5 57 SER B CA 1
ATOM 1625 C C . SER B 1 57 ? 0.14 -6.812 -21.188 1 73.5 57 SER B C 1
ATOM 1627 O O . SER B 1 57 ? 0.519 -5.887 -20.453 1 73.5 57 SER B O 1
ATOM 1629 N N . SER B 1 58 ? 0.788 -7.949 -21.406 1 67.69 58 SER B N 1
ATOM 1630 C CA . SER B 1 58 ? 2.23 -7.961 -21.188 1 67.69 58 SER B CA 1
ATOM 1631 C C . SER B 1 58 ? 2.979 -7.512 -22.438 1 67.69 58 SER B C 1
ATOM 1633 O O . SER B 1 58 ? 2.625 -7.898 -23.562 1 67.69 58 SER B O 1
ATOM 1635 N N . GLY B 1 59 ? 3.67 -6.484 -22.234 1 69.06 59 GLY B N 1
ATOM 1636 C CA . GLY B 1 59 ? 4.609 -6.105 -23.281 1 69.06 59 GLY B CA 1
ATOM 1637 C C . GLY B 1 59 ? 5.926 -6.859 -23.203 1 69.06 59 GLY B C 1
ATOM 1638 O O . GLY B 1 59 ? 6.102 -7.719 -22.344 1 69.06 59 GLY B O 1
ATOM 1639 N N . PRO B 1 60 ? 6.785 -6.562 -24.141 1 70.31 60 PRO B N 1
ATOM 1640 C CA . PRO B 1 60 ? 8.07 -7.266 -24.203 1 70.31 60 PRO B CA 1
ATOM 1641 C C . PRO B 1 60 ? 8.891 -7.094 -22.922 1 70.31 60 PRO B C 1
ATOM 1643 O O . PRO B 1 60 ? 9.633 -8.008 -22.547 1 70.31 60 PRO B O 1
ATOM 1646 N N . SER B 1 61 ? 8.789 -5.934 -22.484 1 81.88 61 SER B N 1
ATOM 1647 C CA . SER B 1 61 ? 9.516 -5.672 -21.25 1 81.88 61 SER B CA 1
ATOM 1648 C C . SER B 1 61 ? 8.586 -5.145 -20.156 1 81.88 61 SER B C 1
ATOM 1650 O O . SER B 1 61 ? 7.602 -4.465 -20.438 1 81.88 61 SER B O 1
ATOM 1652 N N . PHE B 1 62 ? 8.992 -5.566 -19.031 1 85.25 62 PHE B N 1
ATOM 1653 C CA . PHE B 1 62 ? 8.219 -5.09 -17.875 1 85.25 62 PHE B CA 1
ATOM 1654 C C . PHE B 1 62 ? 8.43 -3.594 -17.672 1 85.25 62 PHE B C 1
ATOM 1656 O O . PHE B 1 62 ? 9.562 -3.131 -17.562 1 85.25 62 PHE B O 1
ATOM 1663 N N . ASN B 1 63 ? 7.383 -2.846 -17.766 1 91.31 63 ASN B N 1
ATOM 1664 C CA . ASN B 1 63 ? 7.352 -1.426 -17.438 1 91.31 63 ASN B CA 1
ATOM 1665 C C . ASN B 1 63 ? 6.594 -1.168 -16.125 1 91.31 63 ASN B C 1
ATOM 1667 O O . ASN B 1 63 ? 5.363 -1.216 -16.109 1 91.31 63 ASN B O 1
ATOM 1671 N N . GLU B 1 64 ? 7.309 -0.916 -15.047 1 93.94 64 GLU B N 1
ATOM 1672 C CA . GLU B 1 64 ? 6.715 -0.806 -13.719 1 93.94 64 GLU B CA 1
ATOM 1673 C C . GLU B 1 64 ? 5.645 0.279 -13.68 1 93.94 64 GLU B C 1
ATOM 1675 O O . GLU B 1 64 ? 4.566 0.073 -13.117 1 93.94 64 GLU B O 1
ATOM 1680 N N . ASP B 1 65 ? 5.957 1.524 -14.305 1 93.5 65 ASP B N 1
ATOM 1681 C CA . ASP B 1 65 ? 5.023 2.646 -14.258 1 93.5 65 ASP B CA 1
ATOM 1682 C C . ASP B 1 65 ? 3.684 2.273 -14.891 1 93.5 65 ASP B C 1
ATOM 1684 O O . ASP B 1 65 ? 2.625 2.529 -14.312 1 93.5 65 ASP B O 1
ATOM 1688 N N . GLU B 1 66 ? 3.82 1.703 -15.93 1 92.88 66 GLU B N 1
ATOM 1689 C CA . GLU B 1 66 ? 2.613 1.319 -16.656 1 92.88 66 GLU B CA 1
ATOM 1690 C C . GLU B 1 66 ? 1.82 0.264 -15.898 1 92.88 66 GLU B C 1
ATOM 1692 O O . GLU B 1 66 ? 0.599 0.368 -15.773 1 92.88 66 GLU B O 1
ATOM 1697 N N . GLN B 1 67 ? 2.525 -0.753 -15.391 1 95.25 67 GLN B N 1
ATOM 1698 C CA . GLN B 1 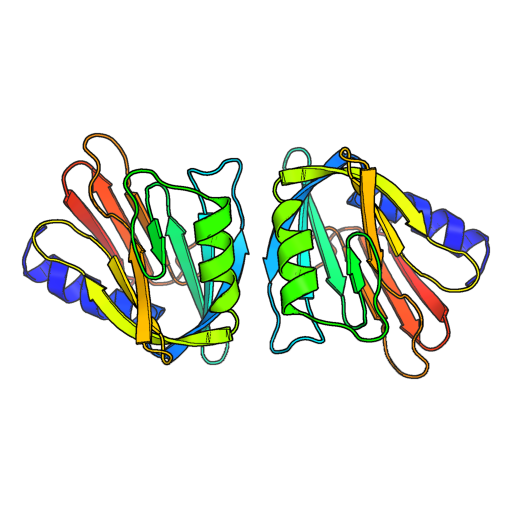67 ? 1.845 -1.852 -14.719 1 95.25 67 GLN B CA 1
ATOM 1699 C C . GLN B 1 67 ? 1.236 -1.39 -13.391 1 95.25 67 GLN B C 1
ATOM 1701 O O . GLN B 1 67 ? 0.129 -1.799 -13.039 1 95.25 67 GLN B O 1
ATOM 1706 N N . LEU B 1 68 ? 1.92 -0.502 -12.703 1 96.19 68 LEU B N 1
ATOM 1707 C CA . LEU B 1 68 ? 1.375 0.041 -11.469 1 96.19 68 LEU B CA 1
ATOM 1708 C C . LEU B 1 68 ? 0.133 0.882 -11.742 1 96.19 68 LEU B C 1
ATOM 1710 O O . LEU B 1 68 ? -0.812 0.88 -10.945 1 96.19 68 LEU B O 1
ATOM 1714 N N . HIS B 1 69 ? 0.169 1.612 -12.867 1 94.88 69 HIS B N 1
ATOM 1715 C CA . HIS B 1 69 ? -1.012 2.383 -13.242 1 94.88 69 HIS B CA 1
ATOM 1716 C C . HIS B 1 69 ? -2.229 1.479 -13.406 1 94.88 69 HIS B C 1
ATOM 1718 O O . HIS B 1 69 ? -3.301 1.767 -12.867 1 94.88 69 HIS B O 1
ATOM 1724 N N . HIS B 1 70 ? -2.021 0.404 -14.078 1 95.5 70 HIS B N 1
ATOM 1725 C CA . HIS B 1 70 ? -3.111 -0.544 -14.281 1 95.5 70 HIS B CA 1
ATOM 1726 C C . HIS B 1 70 ? -3.543 -1.18 -12.961 1 95.5 70 HIS B C 1
ATOM 1728 O O . HIS B 1 70 ? -4.738 -1.302 -12.688 1 95.5 70 HIS B O 1
ATOM 1734 N N . LEU B 1 71 ? -2.605 -1.577 -12.188 1 97.06 71 LEU B N 1
ATOM 1735 C CA . LEU B 1 71 ? -2.895 -2.27 -10.938 1 97.06 71 LEU B CA 1
ATOM 1736 C C . LEU B 1 71 ? -3.664 -1.367 -9.984 1 97.06 71 LEU B C 1
ATOM 1738 O O . LEU B 1 71 ? -4.652 -1.793 -9.375 1 97.06 71 LEU B O 1
ATOM 1742 N N . VAL B 1 72 ? -3.195 -0.126 -9.859 1 96.81 72 VAL B N 1
ATOM 1743 C CA . VAL B 1 72 ? -3.861 0.828 -8.977 1 96.81 72 VAL B CA 1
ATOM 1744 C C . VAL B 1 72 ? -5.293 1.062 -9.453 1 96.81 72 VAL B C 1
ATOM 1746 O O . VAL B 1 72 ? -6.195 1.279 -8.648 1 96.81 72 VAL B O 1
ATOM 1749 N N . GLY B 1 73 ? -5.469 0.946 -10.742 1 96.75 73 GLY B N 1
ATOM 1750 C CA . GLY B 1 73 ? -6.816 1.03 -11.281 1 96.75 73 GLY B CA 1
ATOM 1751 C C . GLY B 1 73 ? -7.738 -0.053 -10.758 1 96.75 73 GLY B C 1
ATOM 1752 O O . GLY B 1 73 ? -8.961 0.065 -10.867 1 96.75 73 GLY B O 1
ATOM 1753 N N . LEU B 1 74 ? -7.191 -1.084 -10.211 1 97.88 74 LEU B N 1
ATOM 1754 C CA . LEU B 1 74 ? -7.973 -2.205 -9.703 1 97.88 74 LEU B CA 1
ATOM 1755 C C . LEU B 1 74 ? -8.195 -2.076 -8.203 1 97.88 74 LEU B C 1
ATOM 1757 O O . LEU B 1 74 ? -8.766 -2.975 -7.574 1 97.88 74 LEU B O 1
ATOM 1761 N N . ARG B 1 75 ? -7.82 -0.956 -7.602 1 98.38 75 ARG B N 1
ATOM 1762 C CA . ARG B 1 75 ? -7.953 -0.763 -6.16 1 98.38 75 ARG B CA 1
ATOM 1763 C C . ARG B 1 75 ? -9.391 -1 -5.711 1 98.38 75 ARG B C 1
ATOM 1765 O O . ARG B 1 75 ? -10.336 -0.594 -6.391 1 98.38 75 ARG B O 1
ATOM 1772 N N . ARG B 1 76 ? -9.586 -1.692 -4.699 1 98.31 76 ARG B N 1
ATOM 1773 C CA . ARG B 1 76 ? -10.844 -1.982 -4.02 1 98.31 76 ARG B CA 1
ATOM 1774 C C . ARG B 1 76 ? -11.703 -2.941 -4.84 1 98.31 76 ARG B C 1
ATOM 1776 O O . ARG B 1 76 ? -12.797 -3.311 -4.422 1 98.31 76 ARG B O 1
ATOM 1783 N N . GLU B 1 77 ? -11.195 -3.344 -6.035 1 98.31 77 GLU B N 1
ATOM 1784 C CA . GLU B 1 77 ? -11.961 -4.301 -6.832 1 98.31 77 GLU B CA 1
ATOM 1785 C C . GLU B 1 77 ? -11.797 -5.719 -6.297 1 98.31 77 GLU B C 1
ATOM 1787 O O . GLU B 1 77 ? -10.703 -6.105 -5.875 1 98.31 77 GLU B O 1
ATOM 1792 N N . ARG B 1 78 ? -12.859 -6.461 -6.375 1 98.56 78 ARG B N 1
ATOM 1793 C CA . ARG B 1 78 ? -12.852 -7.824 -5.855 1 98.56 78 ARG B CA 1
ATOM 1794 C C . ARG B 1 78 ? -12.289 -8.797 -6.883 1 98.56 78 ARG B C 1
ATOM 1796 O O . ARG B 1 78 ? -12.516 -8.648 -8.086 1 98.56 78 ARG B O 1
ATOM 1803 N N . VAL B 1 79 ? -11.602 -9.812 -6.359 1 98.75 79 VAL B N 1
ATOM 1804 C CA . VAL B 1 79 ? -11.141 -10.922 -7.188 1 98.75 79 VAL B CA 1
ATOM 1805 C C . VAL B 1 79 ? -12.305 -11.875 -7.465 1 98.75 79 VAL B C 1
ATOM 1807 O O . VAL B 1 79 ? -12.945 -12.367 -6.535 1 98.75 79 VAL B O 1
ATOM 1810 N N . ARG B 1 80 ? -12.531 -12.109 -8.734 1 98.62 80 ARG B N 1
ATOM 1811 C CA . ARG B 1 80 ? -13.602 -13.008 -9.141 1 98.62 80 ARG B CA 1
ATOM 1812 C C . ARG B 1 80 ? -13.125 -14.461 -9.141 1 98.62 80 ARG B C 1
ATOM 1814 O O . ARG B 1 80 ? -13.875 -15.359 -8.742 1 98.62 80 ARG B O 1
ATOM 1821 N N . SER B 1 81 ? -11.898 -14.672 -9.57 1 98.38 81 SER B N 1
ATOM 1822 C CA . SER B 1 81 ? -11.406 -16.047 -9.648 1 98.38 81 SER B CA 1
ATOM 1823 C C . SER B 1 81 ? -9.883 -16.094 -9.609 1 98.38 81 SER B C 1
ATOM 1825 O O . SER B 1 81 ? -9.219 -15.078 -9.867 1 98.38 81 SER B O 1
ATOM 1827 N N . VAL B 1 82 ? -9.391 -17.25 -9.281 1 98.38 82 VAL B N 1
ATOM 1828 C CA . VAL B 1 82 ? -7.957 -17.516 -9.18 1 98.38 82 VAL B CA 1
ATOM 1829 C C . VAL B 1 82 ? -7.598 -18.75 -10 1 98.38 82 VAL B C 1
ATOM 1831 O O . VAL B 1 82 ? -8.305 -19.75 -9.953 1 98.38 82 VAL B O 1
ATOM 1834 N N . ARG B 1 83 ? -6.504 -18.609 -10.734 1 97.62 83 ARG B N 1
ATOM 1835 C CA . ARG B 1 83 ? -6.016 -19.75 -11.508 1 97.62 83 ARG B CA 1
ATOM 1836 C C . ARG B 1 83 ? -4.52 -19.953 -11.289 1 97.62 83 ARG B C 1
ATOM 1838 O O . ARG B 1 83 ? -3.744 -19 -11.336 1 97.62 83 ARG B O 1
ATOM 1845 N N . LEU B 1 84 ? -4.133 -21.156 -10.969 1 97.88 84 LEU B N 1
ATOM 1846 C CA . LEU B 1 84 ? -2.748 -21.609 -10.906 1 97.88 84 LEU B CA 1
ATOM 1847 C C . LEU B 1 84 ? -2.447 -22.594 -12.031 1 97.88 84 LEU B C 1
ATOM 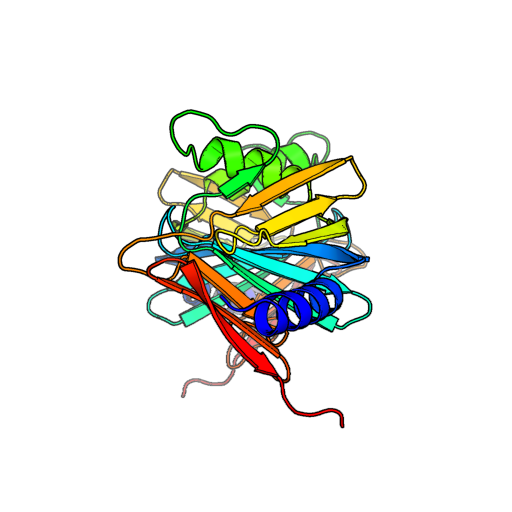1849 O O . LEU B 1 84 ? -3.121 -23.625 -12.164 1 97.88 84 LEU B O 1
ATOM 1853 N N . THR B 1 85 ? -1.454 -22.281 -12.836 1 95.06 85 THR B N 1
ATOM 1854 C CA . THR B 1 85 ? -1.187 -23.172 -13.961 1 95.06 85 THR B CA 1
ATOM 1855 C C . THR B 1 85 ? -0.378 -24.375 -13.516 1 95.06 85 THR B C 1
ATOM 1857 O O . THR B 1 85 ? 0.409 -24.297 -12.57 1 95.06 85 THR B O 1
ATOM 1860 N N . GLU B 1 86 ? -0.398 -25.5 -14.242 1 89.31 86 GLU B N 1
ATOM 1861 C CA . GLU B 1 86 ? 0.167 -26.781 -13.828 1 89.31 86 GLU B CA 1
ATOM 1862 C C . GLU B 1 86 ? 1.64 -26.891 -14.219 1 89.31 86 GLU B C 1
ATOM 1864 O O . GLU B 1 86 ? 2.445 -27.453 -13.469 1 89.31 86 GLU B O 1
ATOM 1869 N N . ASP B 1 87 ? 1.986 -26.453 -15.328 1 90 87 ASP B N 1
ATOM 1870 C CA . ASP B 1 87 ? 3.357 -26.609 -15.812 1 90 87 ASP B CA 1
ATOM 1871 C 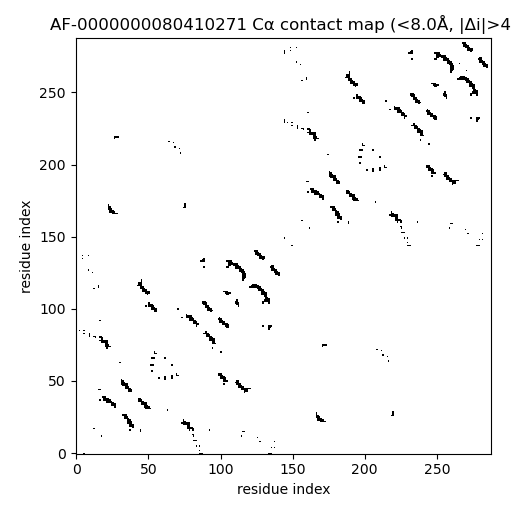C . ASP B 1 87 ? 4.328 -25.797 -14.961 1 90 87 ASP B C 1
ATOM 1873 O O . ASP B 1 87 ? 5.383 -26.297 -14.562 1 90 87 ASP B O 1
ATOM 1877 N N . ASN B 1 88 ? 3.98 -24.578 -14.742 1 93 88 ASN B N 1
ATOM 1878 C CA . ASN B 1 88 ? 4.645 -23.656 -13.828 1 93 88 ASN B CA 1
ATOM 1879 C C . ASN B 1 88 ? 3.639 -22.938 -12.93 1 93 88 ASN B C 1
ATOM 1881 O O . ASN B 1 88 ? 2.492 -22.719 -13.328 1 93 88 ASN B O 1
ATOM 1885 N N . PRO B 1 89 ? 4.043 -22.688 -11.719 1 95.81 89 PRO B N 1
ATOM 1886 C CA . PRO B 1 89 ? 3.064 -22.078 -10.82 1 95.81 89 PRO B CA 1
ATOM 1887 C C . PRO B 1 89 ? 2.795 -20.609 -11.148 1 95.81 89 PRO B C 1
ATOM 1889 O O . PRO B 1 89 ? 2.918 -19.734 -10.281 1 95.81 89 PRO B O 1
ATOM 1892 N N . ASN B 1 90 ? 2.443 -20.328 -12.406 1 96.19 90 ASN B N 1
ATOM 1893 C CA . ASN B 1 90 ? 1.903 -19.016 -12.75 1 96.19 90 ASN B CA 1
ATOM 1894 C C . ASN B 1 90 ? 0.571 -18.766 -12.055 1 96.19 90 ASN B C 1
ATOM 1896 O O . ASN B 1 90 ? -0.265 -19.656 -11.953 1 96.19 90 ASN B O 1
ATOM 1900 N N . LEU B 1 91 ? 0.488 -17.578 -11.625 1 97.19 91 LEU B N 1
ATOM 1901 C CA . LEU B 1 91 ? -0.731 -17.203 -10.922 1 97.19 91 LEU B CA 1
ATOM 1902 C C . LEU B 1 91 ? -1.521 -16.172 -11.727 1 97.19 91 LEU B C 1
ATOM 1904 O O . LEU B 1 91 ? -0.944 -15.227 -12.273 1 97.19 91 LEU B O 1
ATOM 1908 N N . GLU B 1 92 ? -2.836 -16.406 -11.82 1 97.38 92 GLU B N 1
ATOM 1909 C CA . GLU B 1 92 ? -3.742 -15.438 -12.43 1 97.38 92 GLU B CA 1
ATOM 1910 C C . GLU B 1 92 ? -4.879 -15.078 -11.484 1 97.38 92 GLU B C 1
ATOM 1912 O O . GLU B 1 92 ? -5.602 -15.953 -11.008 1 97.38 92 GLU B O 1
ATOM 1917 N N . LEU B 1 93 ? -4.996 -13.883 -11.164 1 98.44 93 LEU B N 1
ATOM 1918 C CA . LEU B 1 93 ? -6.168 -13.359 -10.469 1 98.44 93 LEU B CA 1
ATOM 1919 C C . LEU B 1 93 ? -7.062 -12.578 -11.422 1 98.44 93 LEU B C 1
ATOM 1921 O O . LEU B 1 93 ? -6.625 -11.594 -12.031 1 98.44 93 LEU B O 1
ATOM 1925 N N . THR B 1 94 ? -8.289 -13 -11.609 1 98.31 94 THR B N 1
ATOM 1926 C CA . THR B 1 94 ? -9.273 -12.281 -12.414 1 98.31 94 THR B CA 1
ATOM 1927 C C . THR B 1 94 ? -10.18 -11.43 -11.523 1 98.31 94 THR B C 1
ATOM 1929 O O . THR B 1 94 ? -10.758 -11.93 -10.562 1 98.31 94 THR B O 1
ATOM 1932 N N . PHE B 1 95 ? -10.266 -10.172 -11.898 1 98.5 95 PHE B N 1
ATOM 1933 C CA . PHE B 1 95 ? -11.094 -9.25 -11.117 1 98.5 95 PHE B CA 1
ATOM 1934 C C . PHE B 1 95 ? -12.508 -9.18 -11.688 1 98.5 95 PHE B C 1
ATOM 1936 O O . PHE B 1 95 ? -12.773 -9.688 -12.773 1 98.5 95 PHE B O 1
ATOM 1943 N N . GLU B 1 96 ? -13.352 -8.602 -10.93 1 98.19 96 GLU B N 1
ATOM 1944 C CA . GLU B 1 96 ? -14.75 -8.508 -11.328 1 98.19 96 GLU B CA 1
ATOM 1945 C C . GLU B 1 96 ? -14.898 -7.746 -12.648 1 98.19 96 GLU B C 1
ATOM 1947 O O . GLU B 1 96 ? -15.805 -8.031 -13.438 1 98.19 96 GLU B O 1
ATOM 1952 N N . SER B 1 97 ? -14.062 -6.809 -12.922 1 96.31 97 SER B N 1
ATOM 1953 C CA . SER B 1 97 ? -14.078 -6.035 -14.156 1 96.31 97 SER B CA 1
ATOM 1954 C C . SER B 1 97 ? -13.688 -6.891 -15.352 1 96.31 97 SER B C 1
ATOM 1956 O O . SER B 1 97 ? -13.891 -6.492 -16.5 1 96.31 97 SER B O 1
ATOM 1958 N N . GLY B 1 98 ? -13.094 -8 -15.117 1 96.94 98 GLY B N 1
ATOM 1959 C CA . GLY B 1 98 ? -12.547 -8.836 -16.172 1 96.94 98 GLY B CA 1
ATOM 1960 C C . GLY B 1 98 ? -11.047 -8.68 -16.344 1 96.94 98 GLY B C 1
ATOM 1961 O O . GLY B 1 98 ? -10.406 -9.469 -17.031 1 96.94 98 GLY B O 1
ATOM 1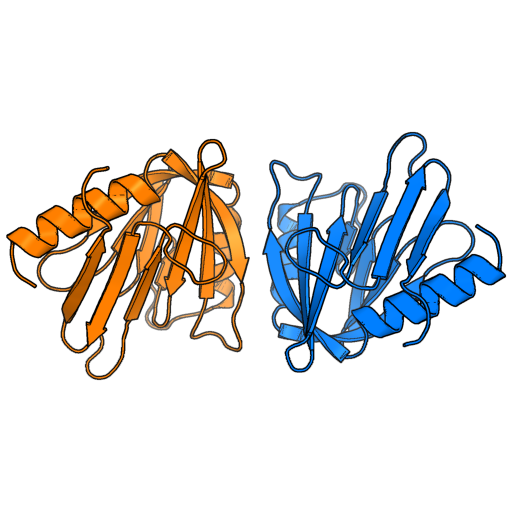962 N N . SER B 1 99 ? -10.477 -7.695 -15.656 1 97.06 99 SER B N 1
ATOM 1963 C CA . SER B 1 99 ? -9.031 -7.523 -15.688 1 97.06 99 SER B CA 1
ATOM 1964 C C . SER B 1 99 ? -8.32 -8.695 -15.023 1 97.06 99 SER B C 1
ATOM 1966 O O . SER B 1 99 ? -8.812 -9.25 -14.039 1 97.06 99 SER B O 1
ATOM 1968 N N . VAL B 1 100 ? -7.168 -9.031 -15.57 1 97.12 100 VAL B N 1
ATOM 1969 C CA . VAL B 1 100 ? -6.422 -10.172 -15.047 1 97.12 100 VAL B CA 1
ATOM 1970 C C . VAL B 1 100 ? -5.027 -9.727 -14.617 1 97.12 100 VAL B C 1
ATOM 1972 O O . VAL B 1 100 ? -4.301 -9.102 -15.398 1 97.12 100 VAL B O 1
ATOM 1975 N N . LEU B 1 101 ? -4.688 -9.969 -13.367 1 97.62 101 LEU B N 1
ATOM 1976 C CA . LEU B 1 101 ? -3.303 -9.883 -12.914 1 97.62 101 LEU B CA 1
ATOM 1977 C C . LEU B 1 101 ? -2.576 -11.211 -13.125 1 97.62 101 LEU B C 1
ATOM 1979 O O . LEU B 1 101 ? -2.945 -12.219 -12.523 1 97.62 101 LEU B O 1
ATOM 1983 N N . PHE B 1 102 ? -1.612 -11.18 -13.984 1 97 102 PHE B N 1
ATOM 1984 C CA . PHE B 1 102 ? -0.764 -12.344 -14.211 1 97 102 PHE B CA 1
ATOM 1985 C C . PHE B 1 102 ? 0.555 -12.211 -13.453 1 97 102 PHE B C 1
ATOM 1987 O O . PHE B 1 102 ? 1.211 -11.164 -13.531 1 97 102 PHE B O 1
ATOM 1994 N N . VAL B 1 103 ? 0.953 -13.227 -12.742 1 96.56 103 VAL B N 1
ATOM 1995 C CA . VAL B 1 103 ? 2.219 -13.289 -12.023 1 96.56 103 VAL B CA 1
ATOM 1996 C C . VAL B 1 103 ? 3.01 -14.516 -12.469 1 96.56 103 VAL B C 1
ATOM 1998 O O . VAL B 1 103 ? 2.539 -15.648 -12.336 1 96.56 103 VAL B O 1
ATOM 2001 N N . ASN B 1 104 ? 4.164 -14.25 -12.938 1 94.88 104 ASN B N 1
ATOM 2002 C CA . ASN B 1 104 ? 5.023 -15.344 -13.383 1 94.88 104 ASN B CA 1
ATOM 2003 C C . ASN B 1 104 ? 5.457 -16.219 -12.211 1 94.88 104 ASN B C 1
ATOM 2005 O O . ASN B 1 104 ? 5.879 -15.711 -11.172 1 94.88 104 ASN B O 1
ATOM 2009 N N . GLY B 1 105 ? 5.438 -17.531 -12.453 1 95.62 105 GLY B N 1
ATOM 2010 C CA . GLY B 1 105 ? 5.746 -18.438 -11.367 1 95.62 105 GLY B CA 1
ATOM 2011 C C . GLY B 1 105 ? 7.012 -19.234 -11.602 1 95.62 105 GLY B C 1
ATOM 2012 O O . GLY B 1 105 ? 7.328 -20.141 -10.828 1 95.62 105 GLY B O 1
ATOM 2013 N N . TYR B 1 106 ? 7.727 -18.891 -12.656 1 94.44 106 TYR B N 1
ATOM 2014 C CA . TYR B 1 106 ? 8.906 -19.688 -12.977 1 94.44 106 TYR B CA 1
ATOM 2015 C C . TYR B 1 106 ? 10.164 -18.828 -12.938 1 94.44 106 TYR B C 1
ATOM 2017 O O . TYR B 1 106 ? 10.195 -17.734 -13.484 1 94.44 106 TYR B O 1
ATOM 2025 N N . HIS B 1 107 ? 11.062 -19.281 -12.328 1 94.19 107 HIS B N 1
ATOM 2026 C CA . HIS B 1 107 ? 12.43 -18.781 -12.367 1 94.19 107 HIS B CA 1
ATOM 2027 C C . HIS B 1 107 ? 13.438 -19.906 -12.164 1 94.19 107 HIS B C 1
ATOM 2029 O O . HIS B 1 107 ? 13.195 -20.844 -11.391 1 94.19 107 HIS B O 1
ATOM 2035 N N . GLU B 1 108 ? 14.477 -19.812 -12.812 1 94.44 108 GLU B N 1
ATOM 2036 C CA . GLU B 1 108 ? 15.461 -20.891 -12.797 1 94.44 108 GLU B CA 1
ATOM 2037 C C . GLU B 1 108 ? 16.141 -21 -11.438 1 94.44 108 GLU B C 1
ATOM 2039 O O . GLU B 1 108 ? 16.422 -22.109 -10.961 1 94.44 108 GLU B O 1
ATOM 2044 N N . GLN B 1 109 ? 16.359 -19.922 -10.852 1 95.12 109 GLN B N 1
ATOM 2045 C CA . GLN B 1 109 ? 17.25 -19.938 -9.703 1 95.12 109 GLN B CA 1
ATOM 2046 C C . GLN B 1 109 ? 16.562 -19.422 -8.445 1 95.12 109 GLN B C 1
ATOM 2048 O O . GLN B 1 109 ? 16.938 -19.781 -7.328 1 95.12 109 GLN B O 1
ATOM 2053 N N . TYR B 1 110 ? 15.539 -18.578 -8.68 1 94.88 110 TYR B N 1
ATOM 2054 C CA . TYR B 1 110 ? 15 -17.875 -7.516 1 94.88 110 TYR B CA 1
ATOM 2055 C C . TYR B 1 110 ? 13.508 -18.125 -7.379 1 94.88 110 TYR B C 1
ATOM 2057 O O . TYR B 1 110 ? 12.859 -18.594 -8.312 1 94.88 110 TYR B O 1
ATOM 2065 N N . GLU B 1 111 ? 12.969 -17.844 -6.121 1 95.12 111 GLU B N 1
ATOM 2066 C CA . GLU B 1 111 ? 11.523 -17.812 -5.902 1 95.12 111 GLU B CA 1
ATOM 2067 C C . GLU B 1 111 ? 10.859 -16.703 -6.707 1 95.12 111 GLU B C 1
ATOM 2069 O O . GLU B 1 111 ? 11.43 -15.625 -6.863 1 95.12 111 GLU B O 1
ATOM 2074 N N . SER B 1 112 ? 9.633 -17.031 -7.129 1 96.44 112 SER B N 1
ATOM 2075 C CA . SER B 1 112 ? 8.961 -16.078 -7.996 1 96.44 112 SER B CA 1
ATOM 2076 C C . SER B 1 112 ? 7.867 -15.328 -7.25 1 96.44 112 SER B C 1
ATOM 2078 O O . SER B 1 112 ? 7.637 -14.141 -7.504 1 96.44 112 SER B O 1
ATOM 2080 N N . TRP B 1 113 ? 7.137 -15.977 -6.352 1 96.81 113 TRP B N 1
ATOM 2081 C CA . TRP B 1 113 ? 6.125 -15.305 -5.547 1 96.81 113 TRP B CA 1
ATOM 2082 C C . TRP B 1 113 ? 5.781 -16.125 -4.305 1 96.81 113 TRP B C 1
ATOM 2084 O O . TRP B 1 113 ? 6.109 -17.312 -4.227 1 96.81 113 TRP B O 1
ATOM 2094 N N . GLN B 1 114 ? 5.227 -15.477 -3.271 1 95.5 114 GLN B N 1
ATOM 2095 C CA . GLN B 1 114 ? 4.68 -16.078 -2.057 1 95.5 114 GLN B CA 1
ATOM 2096 C C . GLN B 1 114 ? 3.301 -15.508 -1.736 1 95.5 114 GLN B C 1
ATOM 2098 O O . GLN B 1 114 ? 3.002 -14.359 -2.078 1 95.5 114 GLN B O 1
ATOM 2103 N N . ALA B 1 115 ? 2.473 -16.312 -1.169 1 96.5 115 ALA B N 1
ATOM 2104 C CA . ALA B 1 115 ? 1.144 -15.875 -0.745 1 96.5 115 ALA B CA 1
ATOM 2105 C C . ALA B 1 115 ? 0.807 -16.406 0.642 1 96.5 115 ALA B C 1
ATOM 2107 O O . ALA B 1 115 ? 1.117 -17.562 0.959 1 96.5 115 ALA B O 1
ATOM 2108 N N . GLY B 1 116 ? 0.174 -15.516 1.463 1 95.06 116 GLY B N 1
ATOM 2109 C CA . GLY B 1 116 ? -0.184 -15.945 2.807 1 95.06 116 GLY B CA 1
ATOM 2110 C C . GLY B 1 116 ? -1.299 -15.117 3.416 1 95.06 116 GLY B C 1
ATOM 2111 O O . GLY B 1 116 ? -1.904 -14.281 2.738 1 95.06 116 GLY B O 1
ATOM 2112 N N . ASP B 1 117 ? -1.692 -15.422 4.707 1 90.69 117 ASP B N 1
ATOM 2113 C CA . ASP B 1 117 ? -2.869 -14.82 5.324 1 90.69 117 ASP B CA 1
ATOM 2114 C C . ASP B 1 117 ? -2.484 -13.992 6.551 1 90.69 117 ASP B C 1
ATOM 2116 O O . ASP B 1 117 ? -3.354 -13.562 7.309 1 90.69 117 ASP B O 1
ATOM 2120 N N . ALA B 1 118 ? -1.278 -13.805 6.898 1 73.88 118 ALA B N 1
ATOM 2121 C CA . ALA B 1 118 ? -0.968 -12.945 8.039 1 73.88 118 ALA B CA 1
ATOM 2122 C C . ALA B 1 118 ? -0.001 -11.836 7.648 1 73.88 118 ALA B C 1
ATOM 2124 O O . ALA B 1 118 ? 0.969 -12.07 6.926 1 73.88 118 ALA B O 1
ATOM 2125 N N . ARG B 1 119 ? -0.404 -10.562 7.809 1 63.91 119 ARG B N 1
ATOM 2126 C CA . ARG B 1 119 ? 0.47 -9.43 7.531 1 63.91 119 ARG B CA 1
ATOM 2127 C C . ARG B 1 119 ? 1.615 -9.359 8.539 1 63.91 119 ARG B C 1
ATOM 2129 O O . ARG B 1 119 ? 1.469 -9.789 9.68 1 63.91 119 ARG B O 1
ATOM 2136 N N . PRO B 1 120 ? 2.623 -8.578 7.984 1 55.75 120 PRO B N 1
ATOM 2137 C CA . PRO B 1 120 ? 2.906 -8.164 6.609 1 55.75 120 PRO B CA 1
ATOM 2138 C C . PRO B 1 120 ? 3.48 -9.289 5.754 1 55.75 120 PRO B C 1
ATOM 2140 O O . PRO B 1 120 ? 3.387 -9.242 4.523 1 55.75 120 PRO B O 1
ATOM 2143 N N . LEU B 1 121 ? 4.184 -10.156 6.418 1 53.62 121 LEU B N 1
ATOM 2144 C CA . LEU B 1 121 ? 4.867 -11.219 5.688 1 53.62 121 LEU B CA 1
ATOM 2145 C C . LEU B 1 121 ? 4.867 -12.516 6.488 1 53.62 121 LEU B C 1
ATOM 2147 O O . LEU B 1 121 ? 5.914 -13.148 6.648 1 53.62 121 LEU B O 1
ATOM 2151 N N . GLY B 1 122 ? 3.611 -12.648 7.094 1 58.28 122 GLY B N 1
ATOM 2152 C CA . GLY B 1 122 ? 3.496 -13.922 7.789 1 58.28 122 GLY B CA 1
ATOM 2153 C C . GLY B 1 122 ? 2.299 -14.742 7.344 1 58.28 122 GLY B C 1
ATOM 2154 O O . GLY B 1 122 ? 1.684 -14.445 6.316 1 58.28 122 GLY B O 1
ATOM 2155 N N . GLY B 1 123 ? 2.33 -15.984 7.691 1 64.44 123 GLY B N 1
ATOM 2156 C CA . GLY B 1 123 ? 1.253 -16.953 7.512 1 64.44 123 GLY B CA 1
ATOM 2157 C C . GLY B 1 123 ? 0.808 -17.594 8.805 1 64.44 123 GLY B C 1
ATOM 2158 O O . GLY B 1 123 ? 1.627 -18.141 9.547 1 64.44 123 GLY B O 1
ATOM 2159 N N . GLU B 1 124 ? -0.259 -17.141 9.148 1 70.31 124 GLU B N 1
ATOM 2160 C CA . GLU B 1 124 ? -0.799 -17.75 10.352 1 70.31 124 GLU B CA 1
ATOM 2161 C C . GLU B 1 124 ? -1.27 -19.172 10.078 1 70.31 124 GLU B C 1
ATOM 2163 O O . GLU B 1 124 ? -0.879 -20.109 10.773 1 70.31 124 GLU B O 1
ATOM 2168 N N . HIS B 1 125 ? -1.843 -19.375 8.891 1 86.44 125 HIS B N 1
ATOM 2169 C CA . HIS B 1 125 ? -2.432 -20.672 8.586 1 86.44 125 HIS B CA 1
ATOM 2170 C C . HIS B 1 125 ? -1.957 -21.188 7.227 1 86.44 125 HIS B C 1
ATOM 2172 O O . HIS B 1 125 ? -1.856 -22.391 7.02 1 86.44 125 HIS B O 1
ATOM 2178 N N . PHE B 1 126 ? -1.688 -20.281 6.324 1 92.25 126 PHE B N 1
ATOM 2179 C CA . PHE B 1 126 ? -1.379 -20.703 4.961 1 92.25 126 PHE B CA 1
ATOM 2180 C C . PHE B 1 126 ? -0.186 -19.922 4.418 1 92.25 126 PHE B C 1
ATOM 2182 O O . PHE B 1 126 ? -0.089 -18.719 4.613 1 92.25 126 PHE B O 1
ATOM 2189 N N . LEU B 1 127 ? 0.704 -20.641 3.775 1 93.56 127 LEU B N 1
ATOM 2190 C CA . LEU B 1 127 ? 1.806 -20.047 3.033 1 93.56 127 LEU B CA 1
ATOM 2191 C C . LEU B 1 127 ? 2.15 -20.875 1.801 1 93.56 127 LEU B C 1
ATOM 2193 O O . LEU B 1 127 ? 2.334 -22.094 1.896 1 93.56 127 LEU B O 1
ATOM 2197 N N . LEU B 1 128 ? 2.08 -20.219 0.7 1 95.69 128 LEU B N 1
ATOM 2198 C CA . LEU B 1 128 ? 2.52 -20.797 -0.559 1 95.69 128 LEU B CA 1
ATOM 2199 C C . LEU B 1 128 ? 3.758 -20.094 -1.09 1 95.69 128 LEU B C 1
ATOM 2201 O O . LEU B 1 128 ? 3.85 -18.859 -1.021 1 95.69 128 LEU B O 1
ATOM 2205 N N . VAL B 1 129 ? 4.711 -20.875 -1.584 1 95.44 129 VAL B N 1
ATOM 2206 C CA . VAL B 1 129 ? 5.926 -20.297 -2.156 1 95.44 129 VAL B CA 1
ATOM 2207 C C . VAL B 1 129 ? 6.199 -20.922 -3.521 1 95.44 129 VAL B C 1
ATOM 2209 O O . VAL B 1 129 ? 6.344 -22.141 -3.633 1 95.44 129 VAL B O 1
ATOM 2212 N N . ALA B 1 130 ? 6.176 -20.125 -4.578 1 96.75 130 ALA B N 1
ATOM 2213 C CA . ALA B 1 130 ? 6.652 -20.594 -5.875 1 96.75 130 ALA B CA 1
ATOM 2214 C C . ALA B 1 130 ? 8.18 -20.703 -5.895 1 96.75 130 ALA B C 1
ATOM 2216 O O . ALA B 1 130 ? 8.875 -19.688 -6.023 1 96.75 130 ALA B O 1
ATOM 2217 N N . MET B 1 131 ? 8.68 -21.859 -5.875 1 95.12 131 MET B N 1
ATOM 2218 C CA . MET B 1 131 ? 10.102 -22.156 -5.762 1 95.12 131 MET B CA 1
ATOM 2219 C C . MET B 1 131 ? 10.773 -22.172 -7.133 1 95.12 131 MET B C 1
ATOM 2221 O O . MET B 1 131 ? 10.086 -22.156 -8.156 1 95.12 131 MET B O 1
ATOM 2225 N N . PRO B 1 132 ? 12.125 -22.188 -7.133 1 94.38 132 PRO B N 1
ATOM 2226 C CA . PRO B 1 132 ? 12.82 -22.281 -8.414 1 94.38 132 PRO B CA 1
ATOM 2227 C C . PRO B 1 132 ? 12.43 -23.531 -9.211 1 94.38 132 PRO B C 1
ATOM 2229 O O . PRO B 1 132 ? 12 -24.531 -8.633 1 94.38 132 PRO B O 1
ATOM 2232 N N . GLN B 1 133 ? 12.555 -23.344 -10.484 1 94.19 133 GLN B N 1
ATOM 2233 C CA . GLN B 1 133 ? 12.422 -24.453 -11.43 1 94.19 133 GLN B CA 1
ATOM 2234 C C . GLN B 1 133 ? 10.992 -25 -11.438 1 94.19 133 GLN B C 1
ATOM 2236 O O . GLN B 1 133 ? 10.789 -26.188 -11.656 1 94.19 133 GLN B O 1
ATOM 2241 N N . GLY B 1 134 ? 10.039 -24.234 -10.977 1 91.81 134 GLY B N 1
ATOM 2242 C CA . GLY B 1 134 ? 8.633 -24.578 -11.164 1 91.81 134 GLY B CA 1
ATOM 2243 C C . GLY B 1 134 ? 8.047 -25.344 -9.992 1 91.81 134 GLY B C 1
ATOM 2244 O O . GLY B 1 134 ? 6.895 -25.781 -10.047 1 91.81 134 GLY B O 1
ATOM 2245 N N . ASP B 1 135 ? 8.75 -25.453 -8.969 1 93.56 135 ASP B N 1
ATOM 2246 C CA . ASP B 1 135 ? 8.25 -26.156 -7.797 1 93.56 135 ASP B CA 1
ATOM 2247 C C . ASP B 1 135 ? 7.383 -25.234 -6.938 1 93.56 135 ASP B C 1
ATOM 2249 O O . ASP B 1 135 ? 7.465 -24.016 -7.051 1 93.56 135 ASP B O 1
ATOM 2253 N N . LEU B 1 136 ? 6.523 -25.859 -6.113 1 95.38 136 LEU B N 1
ATOM 2254 C CA . LEU B 1 136 ? 5.641 -25.125 -5.207 1 95.38 136 LEU B CA 1
ATOM 2255 C C . LEU B 1 136 ? 5.684 -25.734 -3.807 1 95.38 136 LEU B C 1
ATOM 2257 O O . LEU B 1 136 ? 5.473 -26.938 -3.639 1 95.38 136 LEU B O 1
ATOM 2261 N N . ALA B 1 137 ? 6.016 -24.891 -2.863 1 93.75 137 ALA B N 1
ATOM 2262 C CA . ALA B 1 137 ? 5.945 -25.297 -1.463 1 93.75 137 ALA B CA 1
ATOM 2263 C C . ALA B 1 137 ? 4.625 -24.875 -0.829 1 93.75 137 ALA B C 1
ATOM 2265 O O . ALA B 1 137 ? 4.203 -23.719 -0.974 1 93.75 137 ALA B O 1
ATOM 2266 N N . VAL B 1 138 ? 3.996 -25.812 -0.165 1 93.5 138 VAL B N 1
ATOM 2267 C CA . VAL B 1 138 ? 2.713 -25.562 0.484 1 93.5 138 VAL B CA 1
ATOM 2268 C C . VAL B 1 138 ? 2.85 -25.75 1.992 1 93.5 138 VAL B C 1
ATOM 2270 O O . VAL B 1 138 ? 3.279 -26.812 2.447 1 93.5 138 VAL B O 1
ATOM 2273 N N . PHE B 1 139 ? 2.533 -24.703 2.725 1 88.75 139 PHE B N 1
ATOM 2274 C CA . PHE B 1 139 ? 2.457 -24.766 4.18 1 88.75 139 PHE B CA 1
ATOM 2275 C C . PHE B 1 139 ? 1.043 -24.469 4.66 1 88.75 139 PHE B C 1
ATOM 2277 O O . PHE B 1 139 ? 0.542 -23.359 4.473 1 88.75 139 PHE B O 1
ATOM 2284 N N . ALA B 1 140 ? 0.382 -25.406 5.137 1 87.75 140 ALA B N 1
ATOM 2285 C CA . ALA B 1 140 ? -0.987 -25.25 5.621 1 87.75 140 ALA B CA 1
ATOM 2286 C C . ALA B 1 140 ? -1.146 -25.859 7.016 1 87.75 140 ALA B C 1
ATOM 2288 O O . ALA B 1 140 ? -0.604 -26.922 7.301 1 87.75 140 ALA B O 1
ATOM 2289 N N . GLU B 1 141 ? -1.488 -24.953 7.988 1 74.88 141 GLU B N 1
ATOM 2290 C CA . GLU B 1 141 ? -1.843 -25.547 9.273 1 74.88 141 GLU B CA 1
ATOM 2291 C C . GLU B 1 141 ? -3.057 -26.469 9.141 1 74.88 141 GLU B C 1
ATOM 2293 O O . GLU B 1 141 ? -3.99 -26.172 8.391 1 74.88 141 GLU B O 1
ATOM 2298 N N . ASP B 1 142 ? -2.938 -27.656 9.602 1 57.06 142 ASP B N 1
ATOM 2299 C CA . ASP B 1 142 ? -3.953 -28.719 9.555 1 57.06 142 ASP B CA 1
ATOM 2300 C C . ASP B 1 142 ? -5.316 -28.172 9.984 1 57.06 142 ASP B C 1
ATOM 2302 O O . ASP B 1 142 ? -5.398 -27.188 10.727 1 57.06 142 ASP B O 1
ATOM 2306 N N . ASP B 1 143 ? -6.496 -28.625 9.273 1 47.94 143 ASP B N 1
ATOM 2307 C CA . ASP B 1 143 ? -7.898 -28.469 9.641 1 47.94 143 ASP B CA 1
ATOM 2308 C C . ASP B 1 143 ? -8.055 -28.328 11.148 1 47.94 143 ASP B C 1
ATOM 2310 O O . ASP B 1 143 ? -7.613 -29.188 11.914 1 47.94 143 ASP B O 1
ATOM 2314 N N . VAL B 1 144 ? -7.922 -27.016 11.68 1 31.56 144 VAL B N 1
ATOM 2315 C CA . VAL B 1 144 ? -8.664 -27.062 12.938 1 31.56 144 VAL B CA 1
ATOM 2316 C C . VAL B 1 144 ? -10.133 -27.344 12.664 1 31.56 144 VAL B C 1
ATOM 2318 O O . VAL B 1 144 ? -10.719 -26.797 11.727 1 31.56 144 VAL B O 1
#

Solvent-accessible surface area (backbone atoms only — not comparable to full-atom values): 14687 Å² total; per-residue (Å²): 91,53,71,66,54,49,54,52,49,46,52,50,49,38,67,56,40,44,65,12,18,34,35,32,40,34,48,48,97,42,93,51,29,36,35,38,32,30,40,41,94,89,43,48,23,38,41,39,36,49,43,64,60,31,44,75,67,76,62,96,58,90,49,62,71,63,34,49,54,49,49,59,70,41,57,59,40,34,23,63,40,68,46,66,46,73,81,32,46,28,38,37,40,29,29,70,89,66,49,37,41,38,35,48,11,62,29,78,81,42,60,12,32,36,38,27,47,27,82,94,86,37,50,80,47,33,37,37,35,22,29,39,69,19,31,67,47,81,45,65,62,72,89,124,92,52,71,68,55,48,53,53,49,46,52,52,49,37,66,55,40,44,65,12,18,34,35,31,39,33,49,48,96,42,93,48,31,38,35,38,32,32,40,41,95,90,42,47,22,37,40,38,37,48,45,63,60,32,42,81,63,77,64,97,59,90,50,61,72,60,33,49,54,49,49,60,70,41,57,61,40,34,24,62,40,68,48,67,46,74,83,31,47,27,38,35,41,28,29,70,89,64,50,38,42,39,35,48,9,64,29,80,82,42,59,12,33,36,38,26,46,26,83,94,87,36,51,78,47,34,37,38,36,21,28,41,68,19,30,66,47,80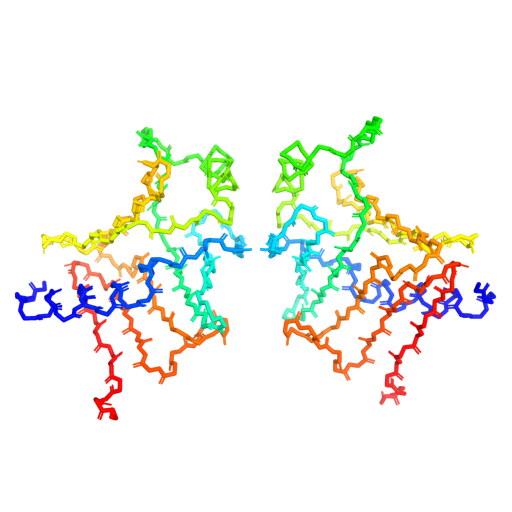,44,66,62,71,88,124

Organism: NCBI:txid1345023

Radius of gyration: 20.36 Å; Cα contacts (8 Å, |Δi|>4): 691; chains: 2; bounding box: 34×62×51 Å

Nearest PDB structures (foldseek):
  8owu-assembly1_D  TM=5.731E-01  e=1.542E-02  Bacillus cereus BAG3X2-1
  2rqx-assembly1_A  TM=5.108E-01  e=1.788E+00  Klebsiella pneumoniae subsp. pneumoniae NTUH-K2044
  5wcz-assembly2_B  TM=3.605E-01  e=2.610E+00  Bacillus subtilis subsp. subtilis str. 168
  4m8u-assembly1_A  TM=3.453E-01  e=4.021E+00  Bacillus subtilis subsp. subtilis str. 168
  5wcz-assembly1_A  TM=3.290E-01  e=4.728E+00  Bacillus subtilis subsp. subtilis str. 168

InterPro domains:
  IPR046179 Protein of unknown function DUF6188 [PF19686] (48-139)

Secondary structure (DSSP, 8-state):
--HHHHHHHHHHHHHHHTTPEEEEEE--SSTT-EEEEEEETTEEEEEEE-S-EEES---SS--HHHHHHHHHTTTTPBEEEEEE-SSS--EEEEETTS-EEEE----SSS--EEEEEETTTEEEEEEEEE-GGG-EEEEE----/--HHHHHHHHHHHHHHHTTPEEEEEE--SSTT-EEEEEEETTEEEEEEE-S-EEES---SS--HHHHHHHHHTTTTPBEEEEEE-SSS--EEEEETTS-EEEE----SSS--EEEEEETTTEEEEEEEEE-GGG-EEEEE----